Protein AF-A0A3P7MVJ0-F1 (afdb_monomer_lite)

pLDDT: mean 80.59, std 15.9, range [36.78, 98.56]

Structure (mmCIF, N/CA/C/O backbone):
data_AF-A0A3P7MVJ0-F1
#
_entry.id   AF-A0A3P7MVJ0-F1
#
loop_
_atom_site.group_PDB
_atom_site.id
_atom_site.type_symbol
_atom_site.label_atom_id
_atom_site.label_alt_id
_atom_site.label_comp_id
_atom_site.label_asym_id
_atom_site.label_entity_id
_atom_site.label_seq_id
_atom_site.pdbx_PDB_ins_code
_atom_site.Cartn_x
_atom_site.Cartn_y
_atom_site.Cartn_z
_atom_site.occupancy
_atom_site.B_iso_or_equiv
_atom_site.auth_seq_id
_atom_site.auth_comp_id
_atom_site.auth_asym_id
_atom_site.auth_atom_id
_atom_site.pdbx_PDB_model_num
ATOM 1 N N . MET A 1 1 ? 26.864 17.963 -20.755 1.00 36.78 1 MET A N 1
ATOM 2 C CA . MET A 1 1 ? 27.156 16.638 -21.355 1.00 36.78 1 MET A CA 1
ATOM 3 C C . MET A 1 1 ? 27.204 16.818 -22.864 1.00 36.78 1 MET A C 1
ATOM 5 O O . MET A 1 1 ? 26.473 17.663 -23.351 1.00 36.78 1 MET A O 1
ATOM 9 N N . LYS A 1 2 ? 28.065 16.104 -23.603 1.00 40.19 2 LYS A N 1
ATOM 10 C CA . LYS A 1 2 ? 28.021 16.150 -25.076 1.00 40.19 2 LYS A CA 1
ATOM 11 C C . LYS A 1 2 ? 26.729 15.472 -25.537 1.00 40.19 2 LYS A C 1
ATOM 13 O O . LYS A 1 2 ? 26.623 14.256 -25.387 1.00 40.19 2 LYS A O 1
ATOM 18 N N . GLU A 1 3 ? 25.783 16.249 -26.051 1.00 40.78 3 GLU A N 1
ATOM 19 C CA . GLU A 1 3 ? 24.599 15.729 -26.736 1.00 40.78 3 GLU A CA 1
ATOM 20 C C . GLU A 1 3 ? 25.059 14.869 -27.916 1.00 40.78 3 GLU A C 1
ATOM 22 O O . GLU A 1 3 ? 25.897 15.277 -28.722 1.00 40.78 3 GLU A O 1
ATOM 27 N N . ARG A 1 4 ? 24.587 13.624 -27.964 1.00 53.69 4 ARG A N 1
ATOM 28 C CA . ARG A 1 4 ? 24.775 12.740 -29.113 1.00 53.69 4 ARG A CA 1
ATOM 29 C C . ARG A 1 4 ? 23.421 12.595 -29.773 1.00 53.69 4 ARG A C 1
ATOM 31 O O . ARG A 1 4 ? 22.494 12.117 -29.130 1.00 53.69 4 ARG A O 1
ATOM 38 N N . HIS A 1 5 ? 23.326 13.002 -31.031 1.00 50.31 5 HIS A N 1
ATOM 39 C CA . HIS A 1 5 ? 22.110 12.823 -31.809 1.00 50.31 5 HIS A CA 1
ATOM 40 C C . HIS A 1 5 ? 21.837 11.330 -32.039 1.00 50.31 5 HIS A C 1
ATOM 42 O O . HIS A 1 5 ? 22.768 10.530 -32.202 1.00 50.31 5 HIS A O 1
ATOM 48 N N . LEU A 1 6 ? 20.555 10.959 -32.058 1.00 49.00 6 LEU A N 1
ATOM 49 C CA . LEU A 1 6 ? 20.127 9.638 -32.507 1.00 49.00 6 LEU A CA 1
ATOM 50 C C . LEU A 1 6 ? 20.712 9.354 -33.903 1.00 49.00 6 LEU A C 1
ATOM 52 O O . LEU A 1 6 ? 20.720 10.223 -34.771 1.00 49.00 6 LEU A O 1
ATOM 56 N N . GLY A 1 7 ? 21.260 8.152 -34.101 1.00 54.22 7 GLY A N 1
ATOM 57 C CA . GLY A 1 7 ? 21.852 7.737 -35.381 1.00 54.22 7 GLY A CA 1
ATOM 58 C C . GLY A 1 7 ? 23.345 8.044 -35.578 1.00 54.22 7 GLY A C 1
ATOM 59 O O . GLY A 1 7 ? 23.898 7.718 -36.628 1.00 54.22 7 GLY A O 1
ATOM 60 N N . CYS A 1 8 ? 24.055 8.619 -34.597 1.00 61.81 8 CYS A N 1
ATOM 61 C CA . CYS A 1 8 ? 25.516 8.749 -34.689 1.00 61.81 8 CYS A CA 1
ATOM 62 C C . CYS A 1 8 ? 26.202 7.369 -34.785 1.00 61.81 8 CYS A C 1
ATOM 64 O O . CYS A 1 8 ? 26.044 6.533 -33.892 1.00 61.81 8 CYS A O 1
ATOM 66 N N . LYS A 1 9 ? 27.031 7.155 -35.821 1.00 57.06 9 LYS A N 1
ATOM 67 C CA . LYS A 1 9 ? 27.842 5.934 -35.972 1.00 57.06 9 LYS A CA 1
ATOM 68 C C . LYS A 1 9 ? 28.710 5.713 -34.732 1.00 57.06 9 LYS A C 1
ATOM 70 O O . LYS A 1 9 ? 29.541 6.547 -34.369 1.00 57.06 9 LYS A O 1
ATOM 75 N N . LEU A 1 10 ? 28.507 4.577 -34.073 1.00 65.88 10 LEU A N 1
ATOM 76 C CA . LEU A 1 10 ? 29.362 4.122 -32.987 1.00 65.88 10 LEU A CA 1
ATOM 77 C C . LEU A 1 10 ? 30.572 3.389 -33.576 1.00 65.88 10 LEU A C 1
ATOM 79 O O . LEU A 1 10 ? 30.436 2.603 -34.507 1.00 65.88 10 LEU A O 1
ATOM 83 N N . GLU A 1 11 ? 31.753 3.636 -33.008 1.00 79.44 11 GLU A N 1
ATOM 84 C CA . GLU A 1 11 ? 32.970 2.884 -33.337 1.00 79.44 11 GLU A CA 1
ATOM 85 C C . GLU A 1 11 ? 32.727 1.369 -33.195 1.00 79.44 11 GLU A C 1
ATOM 87 O O . GLU A 1 11 ? 32.277 0.952 -32.119 1.00 79.44 11 GLU A O 1
ATOM 92 N N . PRO A 1 12 ? 33.064 0.536 -34.200 1.00 75.62 12 PRO A N 1
ATOM 93 C CA . PRO A 1 12 ? 32.810 -0.908 -34.171 1.00 75.62 12 PRO A CA 1
ATOM 94 C C . PRO A 1 12 ? 33.362 -1.598 -32.917 1.00 75.62 12 PRO A C 1
ATOM 96 O O . PRO A 1 12 ? 32.677 -2.395 -32.281 1.00 75.62 12 PRO A O 1
ATOM 99 N N . SER A 1 13 ? 34.563 -1.210 -32.478 1.00 77.19 13 SER A N 1
ATOM 100 C CA . SER A 1 13 ? 35.196 -1.723 -31.254 1.00 77.19 13 SER A CA 1
ATOM 101 C C . SER A 1 13 ? 34.421 -1.368 -29.978 1.00 77.19 13 SER A C 1
ATOM 103 O O . SER A 1 13 ? 34.366 -2.154 -29.030 1.00 77.19 13 SER A O 1
ATOM 105 N N . LYS A 1 14 ? 33.774 -0.195 -29.943 1.00 77.12 14 LYS A N 1
ATOM 106 C CA . LYS A 1 14 ? 32.922 0.220 -28.820 1.00 77.12 14 LYS A CA 1
ATOM 107 C C . LYS A 1 14 ? 31.588 -0.514 -28.825 1.00 77.12 14 LYS A C 1
ATOM 109 O O . LYS A 1 14 ? 31.086 -0.783 -27.735 1.00 77.12 14 LYS A O 1
ATOM 114 N N . ILE A 1 15 ? 31.027 -0.809 -30.001 1.00 76.44 15 ILE A N 1
ATOM 115 C CA . ILE A 1 15 ? 29.815 -1.629 -30.130 1.00 76.44 15 ILE A CA 1
ATOM 116 C C . ILE A 1 15 ? 30.112 -3.021 -29.583 1.00 76.44 15 ILE A C 1
ATOM 118 O O . ILE A 1 15 ? 29.478 -3.419 -28.616 1.00 76.44 15 ILE A O 1
ATOM 122 N N . LEU A 1 16 ? 31.152 -3.687 -30.091 1.00 77.75 16 LEU A N 1
ATOM 123 C CA . LEU A 1 16 ? 31.498 -5.056 -29.702 1.00 77.75 16 LEU A CA 1
ATOM 124 C C . LEU A 1 16 ? 31.699 -5.198 -28.186 1.00 77.75 16 LEU A C 1
ATOM 126 O O . LEU A 1 16 ? 31.132 -6.085 -27.553 1.00 77.75 16 LEU A O 1
ATOM 130 N N . ARG A 1 17 ? 32.428 -4.253 -27.572 1.00 80.31 17 ARG A N 1
ATOM 131 C CA . ARG A 1 17 ? 32.633 -4.230 -26.115 1.00 80.31 17 ARG A CA 1
ATOM 132 C C . ARG A 1 17 ? 31.329 -4.034 -25.337 1.00 80.31 17 ARG A C 1
ATOM 134 O O . ARG A 1 17 ? 31.163 -4.609 -24.265 1.00 80.31 17 ARG A O 1
ATOM 141 N N . LYS A 1 18 ? 30.430 -3.175 -25.827 1.00 77.44 18 LYS A N 1
ATOM 142 C CA . LYS A 1 18 ? 29.126 -2.943 -25.189 1.00 77.44 18 LYS A CA 1
ATOM 143 C C . LYS A 1 18 ? 28.222 -4.165 -25.327 1.00 77.44 18 LYS A C 1
ATOM 145 O O . LYS A 1 18 ? 27.640 -4.561 -24.327 1.00 77.44 18 LYS A O 1
ATOM 150 N N . THR A 1 19 ? 28.170 -4.774 -26.509 1.00 76.62 19 THR A N 1
ATOM 151 C CA . THR A 1 19 ? 27.408 -5.997 -26.778 1.00 76.62 19 THR A CA 1
ATOM 152 C C . THR A 1 19 ? 27.873 -7.139 -25.883 1.00 76.62 19 THR A C 1
ATOM 154 O O . THR A 1 19 ? 27.053 -7.719 -25.183 1.00 76.62 19 THR A O 1
ATOM 157 N N . HIS A 1 20 ? 29.187 -7.379 -25.792 1.00 80.00 20 HIS A N 1
ATOM 158 C CA . HIS A 1 20 ? 29.745 -8.407 -24.909 1.00 80.00 20 HIS A CA 1
ATOM 159 C C . HIS A 1 20 ? 29.358 -8.188 -23.442 1.00 80.00 20 HIS A C 1
ATOM 161 O O . HIS A 1 20 ? 28.930 -9.113 -22.759 1.00 80.00 20 HIS A O 1
ATOM 167 N N . LYS A 1 21 ? 29.448 -6.942 -22.959 1.00 78.75 21 LYS A N 1
ATOM 168 C CA . LYS A 1 21 ? 29.047 -6.605 -21.588 1.00 78.75 21 LYS A CA 1
ATOM 169 C C . LYS A 1 21 ? 27.553 -6.853 -21.354 1.00 78.75 21 LYS A C 1
ATOM 171 O O . LYS A 1 21 ? 27.190 -7.371 -20.302 1.00 78.75 21 LYS A O 1
ATOM 176 N N . SER A 1 22 ? 26.700 -6.486 -22.310 1.00 74.62 22 SER A N 1
ATOM 177 C CA . SER A 1 22 ? 25.262 -6.760 -22.228 1.00 74.62 22 SER A CA 1
ATOM 178 C C . SER A 1 22 ? 24.974 -8.266 -22.247 1.00 74.62 22 SER A C 1
ATOM 180 O O . SER A 1 22 ? 24.129 -8.717 -21.483 1.00 74.62 22 SER A O 1
ATOM 182 N N . TRP A 1 23 ? 25.706 -9.057 -23.038 1.00 77.38 23 TRP A N 1
ATOM 183 C CA . TRP A 1 23 ? 25.573 -10.519 -23.081 1.00 77.38 23 TRP A CA 1
ATOM 184 C C . TRP A 1 23 ? 25.979 -11.202 -21.776 1.00 77.38 23 TRP A C 1
ATOM 186 O O . TRP A 1 23 ? 25.243 -12.050 -21.277 1.00 77.38 23 TRP A O 1
ATOM 196 N N . GLU A 1 24 ? 27.118 -10.830 -21.187 1.00 75.62 24 GLU A N 1
ATOM 197 C CA . GLU A 1 24 ? 27.534 -11.369 -19.884 1.00 75.62 24 GLU A CA 1
ATOM 198 C C . GLU A 1 24 ? 26.529 -11.025 -18.783 1.00 75.62 24 GLU A C 1
ATOM 200 O O . GLU A 1 24 ? 26.251 -11.840 -17.903 1.00 75.62 24 GLU A O 1
ATOM 205 N N . GLN A 1 25 ? 25.964 -9.817 -18.834 1.00 71.12 25 GLN A N 1
ATOM 206 C CA . GLN A 1 25 ? 24.916 -9.407 -17.905 1.00 71.12 25 GLN A CA 1
ATOM 207 C C . GLN A 1 25 ? 23.640 -10.224 -18.097 1.00 71.12 25 GLN A C 1
ATOM 209 O O . GLN A 1 25 ? 23.084 -10.678 -17.099 1.00 71.12 25 GLN A O 1
ATOM 214 N N . LEU A 1 26 ? 23.224 -10.444 -19.346 1.00 71.44 26 LEU A N 1
ATOM 215 C CA . LEU A 1 26 ? 22.055 -11.246 -19.689 1.00 71.44 26 LEU A CA 1
ATOM 216 C C . LEU A 1 26 ? 22.200 -12.682 -19.164 1.00 71.44 26 LEU A C 1
ATOM 218 O O . LEU A 1 26 ? 21.387 -13.118 -18.357 1.00 71.44 26 LEU A O 1
ATOM 222 N N . ARG A 1 27 ? 23.309 -13.363 -19.481 1.00 71.81 27 ARG A N 1
ATOM 223 C CA . ARG A 1 27 ? 23.584 -14.735 -19.006 1.00 71.81 27 ARG A CA 1
ATOM 224 C C . ARG A 1 27 ? 23.601 -14.867 -17.483 1.00 71.81 27 ARG A C 1
ATOM 226 O O . ARG A 1 27 ? 23.232 -15.907 -16.949 1.00 71.81 27 ARG A O 1
ATOM 233 N N . ARG A 1 28 ? 24.070 -13.838 -16.772 1.00 67.25 28 ARG A N 1
ATOM 234 C CA . ARG A 1 28 ? 24.168 -13.866 -15.307 1.00 67.25 28 ARG A CA 1
ATOM 235 C C . ARG A 1 28 ? 22.824 -13.649 -14.616 1.00 67.25 28 ARG A C 1
ATOM 237 O O . ARG A 1 28 ? 22.636 -14.148 -13.508 1.00 67.25 28 ARG A O 1
ATOM 244 N N . HIS A 1 29 ? 21.956 -12.826 -15.195 1.00 61.91 29 HIS A N 1
ATOM 245 C CA . HIS A 1 29 ? 20.766 -12.319 -14.510 1.00 61.91 29 HIS A CA 1
ATOM 246 C C . HIS A 1 29 ? 19.458 -12.915 -15.024 1.00 61.91 29 HIS A C 1
ATOM 248 O O . HIS A 1 29 ? 18.536 -13.081 -14.226 1.00 61.91 29 HIS A O 1
ATOM 254 N N . ASP A 1 30 ? 19.409 -13.303 -16.293 1.00 66.44 30 ASP A N 1
ATOM 255 C CA . ASP A 1 30 ? 18.244 -13.904 -16.930 1.00 66.44 30 ASP A CA 1
ATOM 256 C C . ASP A 1 30 ? 18.716 -15.135 -17.730 1.00 66.44 30 ASP A C 1
ATOM 258 O O . ASP A 1 30 ? 18.753 -15.107 -18.960 1.00 66.44 30 ASP A O 1
ATOM 262 N N . PRO A 1 31 ? 19.137 -16.214 -17.033 1.00 66.06 31 PRO A N 1
ATOM 263 C CA . PRO A 1 31 ? 19.722 -17.403 -17.663 1.00 66.06 31 PRO A CA 1
ATOM 264 C C . PRO A 1 31 ? 18.743 -18.143 -18.583 1.00 66.06 31 PRO A C 1
ATOM 266 O O . PRO A 1 31 ? 19.179 -18.925 -19.420 1.00 66.06 31 PRO A O 1
ATOM 269 N N . ASP A 1 32 ? 17.444 -17.875 -18.436 1.00 67.56 32 ASP A N 1
ATOM 270 C CA . ASP A 1 32 ? 16.370 -18.452 -19.245 1.00 67.56 32 ASP A CA 1
ATOM 271 C C . ASP A 1 32 ? 16.255 -17.789 -20.635 1.00 67.56 32 ASP A C 1
ATOM 273 O O . ASP A 1 32 ? 15.520 -18.274 -21.491 1.00 67.56 32 ASP A O 1
ATOM 277 N N . VAL A 1 33 ? 16.953 -16.669 -20.876 1.00 71.50 33 VAL A N 1
ATOM 278 C CA . VAL A 1 33 ? 16.942 -15.978 -22.172 1.00 71.50 33 VAL A CA 1
ATOM 279 C C . VAL A 1 33 ? 18.013 -16.569 -23.085 1.00 71.50 33 VAL A C 1
ATOM 281 O O . VAL A 1 33 ? 19.213 -16.345 -22.899 1.00 71.50 33 VAL A O 1
ATOM 284 N N . GLU A 1 34 ? 17.575 -17.278 -24.121 1.00 74.88 34 GLU A N 1
ATOM 285 C CA . GLU A 1 34 ? 18.451 -17.785 -25.175 1.00 74.88 34 GLU A CA 1
ATOM 286 C C . GLU A 1 34 ? 18.771 -16.690 -26.203 1.00 74.88 34 GLU A C 1
ATOM 288 O O . GLU A 1 34 ? 17.894 -15.971 -26.684 1.00 74.88 34 GLU A O 1
ATOM 293 N N . ILE A 1 35 ? 20.055 -16.547 -26.538 1.00 77.31 35 ILE A N 1
ATOM 294 C CA . ILE A 1 35 ? 20.536 -15.573 -27.524 1.00 77.31 35 ILE A CA 1
ATOM 295 C C . ILE A 1 35 ? 20.764 -16.308 -28.843 1.00 77.31 35 ILE A C 1
ATOM 297 O O . ILE A 1 35 ? 21.509 -17.285 -28.877 1.00 77.31 35 ILE A O 1
ATOM 301 N N . SER A 1 36 ? 20.172 -15.801 -29.920 1.00 80.81 36 SER A N 1
ATOM 302 C CA . SER A 1 36 ? 20.390 -16.299 -31.280 1.00 80.81 36 SER A CA 1
ATOM 303 C C . SER A 1 36 ? 21.498 -15.513 -31.987 1.00 80.81 36 SER A C 1
ATOM 305 O O . SER A 1 36 ? 21.574 -14.288 -31.856 1.00 80.81 36 SER A O 1
ATOM 307 N N . GLU A 1 37 ? 22.347 -16.209 -32.748 1.00 80.00 37 GLU A N 1
ATOM 308 C CA . GLU A 1 37 ? 23.282 -15.578 -33.696 1.00 80.00 37 GLU A CA 1
ATOM 309 C C . GLU A 1 37 ? 22.579 -15.168 -35.001 1.00 80.00 37 GLU A C 1
ATOM 311 O O . GLU A 1 37 ? 23.010 -14.226 -35.668 1.00 80.00 37 GLU A O 1
ATOM 316 N N . ASP A 1 38 ? 21.462 -15.826 -35.321 1.00 82.12 38 ASP A N 1
ATOM 317 C CA . ASP A 1 38 ? 20.607 -15.513 -36.460 1.00 82.12 38 ASP A CA 1
ATOM 318 C C . ASP A 1 38 ? 19.516 -14.494 -36.079 1.00 82.12 38 ASP A C 1
ATOM 320 O O . ASP A 1 38 ? 19.042 -14.501 -34.935 1.00 82.12 38 ASP A O 1
ATOM 324 N N . PRO A 1 39 ? 19.072 -13.628 -37.013 1.00 79.94 39 PRO A N 1
ATOM 325 C CA . PRO A 1 39 ? 17.968 -12.704 -36.772 1.00 79.94 39 PRO A CA 1
ATOM 326 C C . PRO A 1 39 ? 16.701 -13.434 -36.315 1.00 79.94 39 PRO A C 1
ATOM 328 O O . PRO A 1 39 ? 16.275 -14.403 -36.939 1.00 79.94 39 PRO A O 1
ATOM 331 N N . THR A 1 40 ? 16.075 -12.930 -35.253 1.00 81.56 40 THR A N 1
ATOM 332 C CA . THR A 1 40 ? 14.798 -13.451 -34.746 1.00 81.56 40 THR A CA 1
ATOM 333 C C . THR A 1 40 ? 13.731 -12.368 -34.773 1.00 81.56 40 THR A C 1
ATOM 335 O O . THR A 1 40 ? 14.047 -11.183 -34.868 1.00 81.56 40 THR A O 1
ATOM 338 N N . GLU A 1 41 ? 12.470 -12.772 -34.644 1.00 76.94 41 GLU A N 1
ATOM 339 C CA . GLU A 1 41 ? 11.344 -11.843 -34.488 1.00 76.94 41 GLU A CA 1
ATOM 340 C C . GLU A 1 41 ? 11.371 -11.096 -33.143 1.00 76.94 41 GLU A C 1
ATOM 342 O O . GLU A 1 41 ? 10.693 -10.085 -32.987 1.00 76.94 41 GLU A O 1
ATOM 347 N N . ASN A 1 42 ? 12.173 -11.571 -32.181 1.00 78.56 42 ASN A N 1
ATOM 348 C CA . ASN A 1 42 ? 12.312 -10.967 -30.865 1.00 78.56 42 ASN A CA 1
ATOM 349 C C . ASN A 1 42 ? 13.588 -10.122 -30.777 1.00 78.56 42 ASN A C 1
ATOM 351 O O . ASN A 1 42 ? 14.676 -10.580 -31.135 1.00 78.56 42 ASN A O 1
ATOM 355 N N . LEU A 1 43 ? 13.489 -8.912 -30.224 1.00 80.75 43 LEU A N 1
ATOM 356 C CA . LEU A 1 43 ? 14.663 -8.084 -29.943 1.00 80.75 43 LEU A CA 1
ATOM 357 C C . LEU A 1 43 ? 14.807 -7.810 -28.453 1.00 80.75 43 LEU A C 1
ATOM 359 O O . LEU A 1 43 ? 13.946 -7.210 -27.820 1.00 80.75 43 LEU A O 1
ATOM 363 N N . PHE A 1 44 ? 15.962 -8.174 -27.911 1.00 78.88 44 PHE A N 1
ATOM 364 C CA . PHE A 1 44 ? 16.363 -7.788 -26.570 1.00 78.88 44 PHE A CA 1
ATOM 365 C C . PHE A 1 44 ? 17.033 -6.409 -26.588 1.00 78.88 44 PHE A C 1
ATOM 367 O O . PHE A 1 44 ? 18.124 -6.244 -27.143 1.00 78.88 44 PHE A O 1
ATOM 374 N N . VAL A 1 45 ? 16.424 -5.416 -25.938 1.00 79.44 45 VAL A N 1
ATOM 375 C CA . VAL A 1 45 ? 16.989 -4.065 -25.845 1.00 79.44 45 VAL A CA 1
ATOM 376 C C . VAL A 1 45 ? 17.552 -3.844 -24.443 1.00 79.44 45 VAL A C 1
ATOM 378 O O . VAL A 1 45 ? 16.813 -3.646 -23.483 1.00 79.44 45 VAL A O 1
ATOM 381 N N . SER A 1 46 ? 18.879 -3.853 -24.303 1.00 74.88 46 SER A N 1
ATOM 382 C CA . SER A 1 46 ? 19.539 -3.603 -23.009 1.00 74.88 46 SER A CA 1
ATOM 383 C C . SER A 1 46 ? 19.499 -2.122 -22.603 1.00 74.88 46 SER A C 1
ATOM 385 O O . SER A 1 46 ? 19.685 -1.261 -23.463 1.00 74.88 46 SER A O 1
ATOM 387 N N . ASN A 1 47 ? 19.411 -1.827 -21.299 1.00 73.81 47 ASN A N 1
ATOM 388 C CA . ASN A 1 47 ? 19.438 -0.463 -20.732 1.00 73.81 47 ASN A CA 1
ATOM 389 C C . ASN A 1 47 ? 18.292 0.444 -21.219 1.00 73.81 47 ASN A C 1
ATOM 391 O O . ASN A 1 47 ? 18.477 1.644 -21.409 1.00 73.81 47 ASN A O 1
ATOM 395 N N . SER A 1 48 ? 17.127 -0.144 -21.457 1.00 74.56 48 SER A N 1
ATOM 396 C CA . SER A 1 48 ? 15.994 0.495 -22.131 1.00 74.56 48 SER A CA 1
ATOM 397 C C . SER A 1 48 ? 14.818 0.781 -21.203 1.00 74.56 48 SER A C 1
ATOM 399 O O . SER A 1 48 ? 13.755 1.161 -21.668 1.00 74.56 48 SER A O 1
ATOM 401 N N . SER A 1 49 ? 14.967 0.601 -19.890 1.00 70.62 49 SER A N 1
ATOM 402 C CA . SER A 1 49 ? 13.856 0.853 -18.972 1.00 70.62 49 SER A CA 1
ATOM 403 C C . SER A 1 49 ? 13.874 2.249 -18.365 1.00 70.62 49 SER A C 1
ATOM 405 O O . SER A 1 49 ? 14.885 2.953 -18.356 1.00 70.62 49 SER A O 1
ATOM 407 N N . VAL A 1 50 ? 12.764 2.586 -17.711 1.00 66.81 50 VAL A N 1
ATOM 408 C CA . VAL A 1 50 ? 12.571 3.839 -16.969 1.00 66.81 50 VAL A CA 1
ATOM 409 C C . VAL A 1 50 ? 13.688 4.091 -15.953 1.00 66.81 50 VAL A C 1
ATOM 411 O O . VAL A 1 50 ? 14.094 5.228 -15.729 1.00 66.81 50 VAL A O 1
ATOM 414 N N . LEU A 1 51 ? 14.235 3.036 -15.346 1.00 63.91 51 LEU A N 1
ATOM 415 C CA . LEU A 1 51 ? 15.332 3.156 -14.382 1.00 63.91 51 LEU A CA 1
ATOM 416 C C . LEU A 1 51 ? 16.663 3.575 -15.044 1.00 63.91 51 LEU A C 1
ATOM 418 O O . LEU A 1 51 ? 17.554 4.058 -14.350 1.00 63.91 51 LEU A O 1
ATOM 422 N N . CYS A 1 52 ? 16.811 3.382 -16.358 1.00 70.38 52 CYS A N 1
ATOM 423 C CA . CYS A 1 52 ? 17.895 3.939 -17.174 1.00 70.38 52 CYS A CA 1
ATOM 424 C C . CYS A 1 52 ? 17.615 5.368 -17.651 1.00 70.38 52 CYS A C 1
ATOM 426 O O . CYS A 1 52 ? 18.465 5.945 -18.326 1.00 70.38 52 CYS A O 1
ATOM 428 N N . GLY A 1 53 ? 16.452 5.931 -17.315 1.00 70.06 53 GLY A N 1
ATOM 429 C CA . GLY A 1 53 ? 15.978 7.189 -17.876 1.00 70.06 53 GLY A CA 1
ATOM 430 C C . GLY A 1 53 ? 15.467 7.050 -19.307 1.00 70.06 53 GLY A C 1
ATOM 431 O O . GLY A 1 53 ? 15.515 8.040 -20.020 1.00 70.06 53 GLY A O 1
ATOM 432 N N . VAL A 1 54 ? 15.040 5.846 -19.714 1.00 75.44 54 VAL A N 1
ATOM 433 C CA . VAL A 1 54 ? 14.408 5.598 -21.016 1.00 75.44 54 VAL A CA 1
ATOM 434 C C . VAL A 1 54 ? 12.939 5.253 -20.790 1.00 75.44 54 VAL A C 1
ATOM 436 O O . VAL A 1 54 ? 12.634 4.263 -20.122 1.00 75.44 54 VAL A O 1
ATOM 439 N N . SER A 1 55 ? 12.022 6.084 -21.269 1.00 77.56 55 SER A N 1
ATOM 440 C CA . SER A 1 55 ? 10.586 5.840 -21.143 1.00 77.56 55 SER A CA 1
ATOM 441 C C . SER A 1 55 ? 10.084 4.866 -22.214 1.00 77.56 55 SER A C 1
ATOM 443 O O . SER A 1 55 ? 10.761 4.605 -23.210 1.00 77.56 55 SER A O 1
ATOM 445 N N . LEU A 1 56 ? 8.890 4.299 -22.008 1.00 79.38 56 LEU A N 1
ATOM 446 C CA . LEU A 1 56 ? 8.279 3.446 -23.029 1.00 79.38 56 LEU A CA 1
ATOM 447 C C . LEU A 1 56 ? 7.971 4.261 -24.292 1.00 79.38 56 LEU A C 1
ATOM 449 O O . LEU A 1 56 ? 8.199 3.774 -25.388 1.00 79.38 56 LEU A O 1
ATOM 453 N N . GLU A 1 57 ? 7.541 5.513 -24.133 1.00 82.38 57 GLU A N 1
ATOM 454 C CA . GLU A 1 57 ? 7.286 6.446 -25.235 1.00 82.38 57 GLU A CA 1
ATOM 455 C C . GLU A 1 57 ? 8.547 6.692 -26.073 1.00 82.38 57 GLU A C 1
ATOM 457 O O . GLU A 1 57 ? 8.489 6.656 -27.297 1.00 82.38 57 GLU A O 1
ATOM 462 N N . GLU A 1 58 ? 9.705 6.871 -25.430 1.00 82.44 58 GLU A N 1
ATOM 463 C CA . GLU A 1 58 ? 10.976 7.032 -26.144 1.00 82.44 58 GLU A CA 1
ATOM 464 C C . GLU A 1 58 ? 11.348 5.768 -26.934 1.00 82.44 58 GLU A C 1
ATOM 466 O O . GLU A 1 58 ? 11.905 5.865 -28.024 1.00 82.44 58 GLU A O 1
ATOM 471 N N . LEU A 1 59 ? 11.033 4.571 -26.426 1.00 82.25 59 LEU A N 1
ATOM 472 C CA . LEU A 1 59 ? 11.231 3.332 -27.187 1.00 82.25 59 LEU A CA 1
ATOM 473 C C . LEU A 1 59 ? 10.249 3.209 -28.351 1.00 82.25 59 LEU A C 1
ATOM 475 O O . LEU A 1 59 ? 10.662 2.845 -29.449 1.00 82.25 59 LEU A O 1
ATOM 479 N N . GLU A 1 60 ? 8.976 3.521 -28.122 1.00 84.12 60 GLU A N 1
ATOM 480 C CA . GLU A 1 60 ? 7.936 3.561 -29.151 1.00 84.12 60 GLU A CA 1
ATOM 481 C C . GLU A 1 60 ? 8.363 4.483 -30.308 1.00 84.12 60 GLU A C 1
ATOM 483 O O . GLU A 1 60 ? 8.369 4.060 -31.463 1.00 84.12 60 GLU A O 1
ATOM 488 N N . GLU A 1 61 ? 8.843 5.695 -30.010 1.00 85.38 61 GLU A N 1
ATOM 489 C CA . GLU A 1 61 ? 9.368 6.642 -31.006 1.00 85.38 61 GLU A CA 1
ATOM 490 C C . GLU A 1 61 ? 10.582 6.105 -31.783 1.00 85.38 61 GLU A C 1
ATOM 492 O O . GLU A 1 61 ? 10.744 6.404 -32.968 1.00 85.38 61 GLU A O 1
ATOM 497 N N . ILE A 1 62 ? 11.440 5.309 -31.136 1.00 83.88 62 ILE A N 1
ATOM 498 C CA . ILE A 1 62 ? 12.628 4.718 -31.767 1.00 83.88 62 ILE A CA 1
ATOM 499 C C . ILE A 1 62 ? 12.259 3.555 -32.688 1.00 83.88 62 ILE A C 1
ATOM 501 O O . ILE A 1 62 ? 12.854 3.429 -33.758 1.00 83.88 62 ILE A O 1
ATOM 505 N N . PHE A 1 63 ? 11.333 2.686 -32.274 1.00 84.88 63 PHE A N 1
ATOM 506 C CA . PHE A 1 63 ? 11.095 1.396 -32.928 1.00 84.88 63 PHE A CA 1
ATOM 507 C C . PHE A 1 63 ? 9.877 1.371 -33.857 1.00 84.88 63 PHE A C 1
ATOM 509 O O . PHE A 1 63 ? 9.936 0.671 -34.867 1.00 84.88 63 PHE A O 1
ATOM 516 N N . TYR A 1 64 ? 8.826 2.162 -33.614 1.00 83.75 64 TYR A N 1
ATOM 517 C CA . TYR A 1 64 ? 7.671 2.222 -34.523 1.00 83.75 64 TYR A CA 1
ATOM 518 C C . TYR A 1 64 ? 7.998 2.648 -35.963 1.00 83.75 64 TYR A C 1
ATOM 520 O O . TYR A 1 64 ? 7.358 2.124 -36.873 1.00 83.75 64 TYR A O 1
ATOM 528 N N . PRO A 1 65 ? 9.015 3.493 -36.242 1.00 87.38 65 PRO A N 1
ATOM 529 C CA . PRO A 1 65 ? 9.445 3.741 -37.620 1.00 87.38 65 PRO A CA 1
ATOM 530 C C . PRO A 1 65 ? 9.981 2.500 -38.355 1.00 87.38 65 PRO A C 1
ATOM 532 O O . PRO A 1 65 ? 10.061 2.514 -39.583 1.00 87.38 65 PRO A O 1
ATOM 535 N N . PHE A 1 66 ? 10.389 1.455 -37.626 1.00 82.62 66 PHE A N 1
ATOM 536 C CA . PHE A 1 66 ? 10.889 0.195 -38.185 1.00 82.62 66 PHE A CA 1
ATOM 537 C C . PHE A 1 66 ? 9.814 -0.898 -38.215 1.00 82.62 66 PHE A C 1
ATOM 539 O O . PHE A 1 66 ? 9.796 -1.689 -39.155 1.00 82.62 66 PHE A O 1
ATOM 546 N N . ASP A 1 67 ? 8.932 -0.933 -37.213 1.00 81.25 67 ASP A N 1
ATOM 547 C CA . ASP A 1 67 ? 7.778 -1.832 -37.152 1.00 81.25 67 ASP A CA 1
ATOM 548 C C . ASP A 1 67 ? 6.645 -1.211 -36.316 1.00 81.25 67 ASP A C 1
ATOM 550 O O . ASP A 1 67 ? 6.703 -1.175 -35.087 1.00 81.25 67 ASP A O 1
ATOM 554 N N . GLU A 1 68 ? 5.581 -0.751 -36.979 1.00 79.12 68 GLU A N 1
ATOM 555 C CA . GLU A 1 68 ? 4.392 -0.171 -36.332 1.00 79.12 68 GLU A CA 1
ATOM 556 C C . GLU A 1 68 ? 3.626 -1.175 -35.450 1.00 79.12 68 GLU A C 1
ATOM 558 O O . GLU A 1 68 ? 2.785 -0.775 -34.646 1.00 79.12 68 GLU A O 1
ATOM 563 N N . LYS A 1 69 ? 3.881 -2.481 -35.604 1.00 76.31 69 LYS A N 1
ATOM 564 C CA . LYS A 1 69 ? 3.233 -3.554 -34.836 1.00 76.31 69 LYS A CA 1
ATOM 565 C C . LYS A 1 69 ? 4.112 -4.099 -33.712 1.00 76.31 69 LYS A C 1
ATOM 567 O O . LYS A 1 69 ? 3.719 -5.081 -33.077 1.00 76.31 69 LYS A O 1
ATOM 572 N N . ALA A 1 70 ? 5.273 -3.491 -33.471 1.00 76.88 70 ALA A N 1
ATOM 573 C CA . ALA A 1 70 ? 6.168 -3.875 -32.391 1.00 76.88 70 ALA A CA 1
ATOM 574 C C . ALA A 1 70 ? 5.433 -3.849 -31.042 1.00 76.88 70 ALA A C 1
ATOM 576 O O . ALA A 1 70 ? 4.800 -2.858 -30.681 1.00 76.88 70 ALA A O 1
ATOM 577 N N . THR A 1 71 ? 5.529 -4.938 -30.277 1.00 74.56 71 THR A N 1
ATOM 578 C CA . THR A 1 71 ? 5.007 -4.994 -28.905 1.00 74.56 71 THR A CA 1
ATOM 579 C C . THR A 1 71 ? 6.159 -4.991 -27.912 1.00 74.56 71 THR A C 1
ATOM 581 O O . THR A 1 71 ? 7.166 -5.654 -28.137 1.00 74.56 71 THR A O 1
ATOM 584 N N . PHE A 1 72 ? 6.029 -4.248 -26.813 1.00 76.88 72 PHE A N 1
ATOM 585 C CA . PHE A 1 72 ? 7.096 -4.077 -25.827 1.00 76.88 72 PHE A CA 1
ATOM 586 C C . PHE A 1 72 ? 6.728 -4.775 -24.521 1.00 76.88 72 PHE A C 1
ATOM 588 O O . PHE A 1 72 ? 5.749 -4.414 -23.871 1.00 76.88 72 PHE A O 1
ATOM 595 N N . THR A 1 73 ? 7.546 -5.736 -24.103 1.00 71.56 73 THR A N 1
ATOM 596 C CA . THR A 1 73 ? 7.436 -6.365 -22.783 1.00 71.56 73 THR A CA 1
ATOM 597 C C . THR A 1 73 ? 8.511 -5.798 -21.872 1.00 71.56 73 THR A C 1
ATOM 599 O O . THR A 1 73 ? 9.705 -5.967 -22.134 1.00 71.56 73 THR A O 1
ATOM 602 N N . VAL A 1 74 ? 8.097 -5.119 -20.801 1.00 68.00 74 VAL A N 1
ATOM 603 C CA . VAL A 1 74 ? 9.010 -4.543 -19.808 1.00 68.00 74 VAL A CA 1
ATOM 604 C C . VAL A 1 74 ? 9.049 -5.459 -18.599 1.00 68.00 74 VAL A C 1
ATOM 606 O O . VAL A 1 74 ? 8.017 -5.732 -17.996 1.00 68.00 74 VAL A O 1
ATOM 609 N N . PHE A 1 75 ? 10.241 -5.888 -18.192 1.00 64.56 75 PHE A N 1
ATOM 610 C CA . PHE A 1 75 ? 10.404 -6.693 -16.983 1.00 64.56 75 PHE A CA 1
ATOM 611 C C . PHE A 1 75 ? 10.665 -5.764 -15.786 1.00 64.56 75 PHE A C 1
ATOM 613 O O . PHE A 1 75 ? 11.746 -5.180 -15.684 1.00 64.56 75 PHE A O 1
ATOM 620 N N . PRO A 1 76 ? 9.696 -5.574 -14.864 1.00 52.53 76 PRO A N 1
ATOM 621 C CA . PRO A 1 76 ? 9.848 -4.624 -13.760 1.00 52.53 76 PRO A CA 1
ATOM 622 C C . PRO A 1 76 ? 10.742 -5.159 -12.631 1.00 52.53 76 PRO A C 1
ATOM 624 O O . PRO A 1 76 ? 11.353 -4.374 -11.908 1.00 52.53 76 PRO A O 1
ATOM 627 N N . ASN A 1 77 ? 10.832 -6.487 -12.480 1.00 52.12 77 ASN A N 1
ATOM 628 C CA . ASN A 1 77 ? 11.460 -7.138 -11.321 1.00 52.12 77 ASN A CA 1
ATOM 629 C C . ASN A 1 77 ? 12.857 -7.710 -11.588 1.00 52.12 77 ASN A C 1
ATOM 631 O O . ASN A 1 77 ? 13.613 -7.955 -10.647 1.00 52.12 77 ASN A O 1
ATOM 635 N N . LYS A 1 78 ? 13.211 -7.904 -12.859 1.00 51.22 78 LYS A N 1
ATOM 636 C CA . LYS A 1 78 ? 14.546 -8.295 -13.311 1.00 51.22 78 LYS A CA 1
ATOM 637 C C . LYS A 1 78 ? 15.054 -7.157 -14.192 1.00 51.22 78 LYS A C 1
ATOM 639 O O . LYS A 1 78 ? 14.296 -6.564 -14.945 1.00 51.22 78 LYS A O 1
ATOM 644 N N . ARG A 1 79 ? 16.285 -6.719 -13.959 1.00 50.94 79 ARG A N 1
ATOM 645 C CA . ARG A 1 79 ? 16.825 -5.418 -14.391 1.00 50.94 79 ARG A CA 1
ATOM 646 C C . ARG A 1 79 ? 16.479 -5.036 -15.843 1.00 50.94 79 ARG A C 1
ATOM 648 O O . ARG A 1 79 ? 16.863 -5.728 -16.758 1.00 50.94 79 ARG A O 1
ATOM 655 N N . GLN A 1 80 ? 15.903 -3.846 -16.016 1.00 52.62 80 GLN A N 1
ATOM 656 C CA . GLN A 1 80 ? 16.051 -2.894 -17.136 1.00 52.62 80 GLN A CA 1
ATOM 657 C C . GLN A 1 80 ? 16.137 -3.422 -18.579 1.00 52.62 80 GLN A C 1
ATOM 659 O O . GLN A 1 80 ? 17.028 -3.022 -19.340 1.00 52.62 80 GLN A O 1
ATOM 664 N N . ILE A 1 81 ? 15.206 -4.284 -18.966 1.00 57.72 81 ILE A N 1
ATOM 665 C CA . ILE A 1 81 ? 15.164 -4.835 -20.316 1.00 57.72 81 ILE A CA 1
ATOM 666 C C . ILE A 1 81 ? 13.758 -4.678 -20.874 1.00 57.72 81 ILE A C 1
ATOM 668 O O . ILE A 1 81 ? 12.769 -4.938 -20.182 1.00 57.72 81 ILE A O 1
ATOM 672 N N . VAL A 1 82 ? 13.709 -4.277 -22.140 1.00 61.00 82 VAL A N 1
ATOM 673 C CA . VAL A 1 82 ? 12.514 -4.346 -22.966 1.00 61.00 82 VAL A CA 1
ATOM 674 C C . VAL A 1 82 ? 12.755 -5.378 -24.058 1.00 61.00 82 VAL A C 1
ATOM 676 O O . VAL A 1 82 ? 13.736 -5.286 -24.800 1.00 61.00 82 VAL A O 1
ATOM 679 N N . LEU A 1 83 ? 11.890 -6.387 -24.099 1.00 63.31 83 LEU A N 1
ATOM 680 C CA . LEU A 1 83 ? 11.815 -7.352 -25.189 1.00 63.31 83 LEU A CA 1
ATOM 681 C C . LEU A 1 83 ? 10.781 -6.847 -26.192 1.00 63.31 83 LEU A C 1
ATOM 683 O O . LEU A 1 83 ? 9.637 -6.589 -25.819 1.00 63.31 83 LEU A O 1
ATOM 687 N N . ILE A 1 84 ? 11.193 -6.691 -27.446 1.00 64.62 84 ILE A N 1
ATOM 688 C CA . ILE A 1 84 ? 10.282 -6.447 -28.561 1.00 64.62 84 ILE A CA 1
ATOM 689 C C . ILE A 1 84 ? 9.828 -7.811 -29.057 1.00 64.62 84 ILE A C 1
ATOM 691 O O . ILE A 1 84 ? 10.687 -8.616 -29.408 1.00 64.62 84 ILE A O 1
ATOM 695 N N . LEU A 1 85 ? 8.525 -8.076 -29.037 1.00 60.16 85 LEU A N 1
ATOM 696 C CA . LEU A 1 85 ? 7.945 -9.348 -29.464 1.00 60.16 85 LEU A CA 1
ATOM 697 C C . LEU A 1 85 ? 7.107 -9.156 -30.743 1.00 60.16 85 LEU A C 1
ATOM 699 O O . LEU A 1 85 ? 6.496 -8.087 -30.911 1.00 60.16 85 LEU A O 1
ATOM 703 N N . PRO A 1 86 ? 7.019 -10.177 -31.618 1.00 55.94 86 PRO A N 1
ATOM 704 C CA . PRO A 1 86 ? 6.085 -10.188 -32.730 1.00 55.94 86 PRO A CA 1
ATOM 705 C C . PRO A 1 86 ? 4.642 -10.191 -32.224 1.00 55.94 86 PRO A C 1
ATOM 707 O O . PRO A 1 86 ? 4.330 -10.525 -31.076 1.00 55.94 86 PRO A O 1
ATOM 710 N N . THR A 1 87 ? 3.733 -9.817 -33.118 1.00 45.25 87 THR A N 1
ATOM 711 C CA . THR A 1 87 ? 2.306 -9.695 -32.824 1.00 45.25 87 THR A CA 1
ATOM 712 C C . THR A 1 87 ? 1.740 -11.029 -32.320 1.00 45.25 87 THR A C 1
ATOM 714 O O . THR A 1 87 ? 1.749 -12.022 -33.041 1.00 45.25 87 THR A O 1
ATOM 717 N N . GLY A 1 88 ? 1.208 -11.047 -31.091 1.00 44.66 88 GLY A N 1
ATOM 718 C CA . GLY A 1 88 ? 0.538 -12.219 -30.507 1.00 44.66 88 GLY A CA 1
ATOM 719 C C . GLY A 1 88 ? 1.357 -13.031 -29.499 1.00 44.66 88 GLY A C 1
ATOM 720 O O . GLY A 1 88 ? 0.874 -14.066 -29.042 1.00 44.66 88 GLY A O 1
ATOM 721 N N . ALA A 1 89 ? 2.557 -12.581 -29.120 1.00 45.16 89 ALA A N 1
ATOM 722 C CA . ALA A 1 89 ? 3.292 -13.203 -28.025 1.00 45.16 89 ALA A CA 1
ATOM 723 C C . ALA A 1 89 ? 2.543 -13.045 -26.687 1.00 45.16 89 ALA A C 1
ATOM 725 O O . ALA A 1 89 ? 2.075 -11.962 -26.329 1.00 45.16 89 ALA A O 1
ATOM 726 N N . VAL A 1 90 ? 2.406 -14.156 -25.964 1.00 43.12 90 VAL A N 1
ATOM 727 C CA . VAL A 1 90 ? 1.689 -14.229 -24.688 1.00 43.12 90 VAL A CA 1
ATOM 728 C C . VAL A 1 90 ? 2.559 -13.593 -23.605 1.00 43.12 90 VAL A C 1
ATOM 730 O O . VAL A 1 90 ? 3.603 -14.132 -23.247 1.00 43.12 90 VAL A O 1
ATOM 733 N N . VAL A 1 91 ? 2.137 -12.435 -23.098 1.00 52.22 91 VAL A N 1
ATOM 734 C CA . VAL A 1 91 ? 2.720 -11.824 -21.897 1.00 52.22 91 VAL A CA 1
ATOM 735 C C . VAL A 1 91 ? 2.357 -12.723 -20.716 1.00 52.22 91 VAL A C 1
ATOM 737 O O . VAL A 1 91 ? 1.185 -13.061 -20.556 1.00 52.22 91 VAL A O 1
ATOM 740 N N . GLU A 1 92 ? 3.349 -13.150 -19.926 1.00 51.69 92 GLU A N 1
ATOM 741 C CA . GLU A 1 92 ? 3.099 -13.913 -18.697 1.00 51.69 92 GLU A CA 1
ATOM 742 C C . GLU A 1 92 ? 2.040 -13.208 -17.841 1.00 51.69 92 GLU A C 1
ATOM 744 O O . GLU A 1 92 ? 2.086 -11.985 -17.668 1.00 51.69 92 GLU A O 1
ATOM 749 N N . ASP A 1 93 ? 1.101 -13.987 -17.294 1.00 57.00 93 ASP A N 1
ATOM 750 C CA . ASP A 1 93 ? 0.094 -13.477 -16.370 1.00 57.00 93 ASP A CA 1
ATOM 751 C C . ASP A 1 93 ? 0.769 -12.656 -15.269 1.00 57.00 93 ASP A C 1
ATOM 753 O O . ASP A 1 93 ? 1.740 -13.087 -14.634 1.00 57.00 93 ASP A O 1
ATOM 757 N N . GLN A 1 94 ? 0.245 -11.450 -15.039 1.00 70.44 94 GLN A N 1
ATOM 758 C CA . GLN A 1 94 ? 0.736 -10.572 -13.988 1.00 70.44 94 GLN A CA 1
ATOM 759 C C . GLN A 1 94 ? 0.740 -11.347 -12.667 1.00 70.44 94 GLN A C 1
ATOM 761 O O . GLN A 1 94 ? -0.295 -11.830 -12.210 1.00 70.44 94 GLN A O 1
ATOM 766 N N . LEU A 1 95 ? 1.914 -11.467 -12.041 1.00 83.62 95 LEU A N 1
ATOM 767 C CA . LEU A 1 95 ? 2.030 -12.124 -10.747 1.00 83.62 95 LEU A CA 1
ATOM 768 C C . LEU A 1 95 ? 1.169 -11.363 -9.734 1.00 83.62 95 LEU A C 1
ATOM 770 O O . LEU A 1 95 ? 1.469 -10.217 -9.397 1.00 83.62 95 LEU A O 1
ATOM 774 N N . VAL A 1 96 ? 0.126 -12.017 -9.235 1.00 88.56 96 VAL A N 1
ATOM 775 C CA . VAL A 1 96 ? -0.753 -11.508 -8.182 1.00 88.56 96 VAL A CA 1
ATOM 776 C C . VAL A 1 96 ? -0.760 -12.528 -7.041 1.00 88.56 96 VAL A C 1
ATOM 778 O O . VAL A 1 96 ? -0.843 -13.731 -7.306 1.00 88.56 96 VAL A O 1
ATOM 781 N N . PRO A 1 97 ? -0.635 -12.095 -5.772 1.00 93.38 97 PRO A N 1
ATOM 782 C CA . PRO A 1 97 ? -0.776 -12.992 -4.635 1.00 93.38 97 PRO A CA 1
ATOM 783 C C . PRO A 1 97 ? -2.122 -13.710 -4.675 1.00 93.38 97 PRO A C 1
ATOM 785 O O . PRO A 1 97 ? -3.157 -13.094 -4.934 1.00 93.38 97 PRO A O 1
ATOM 788 N N . LYS A 1 98 ? -2.117 -15.008 -4.379 1.00 93.69 98 LYS A N 1
ATOM 789 C CA . LYS A 1 98 ? -3.360 -15.767 -4.266 1.00 93.69 98 LYS A CA 1
ATOM 790 C C . LYS A 1 98 ? -4.234 -15.175 -3.153 1.00 93.69 98 LYS A C 1
ATOM 792 O O . LYS A 1 98 ? -3.712 -14.741 -2.131 1.00 93.69 98 LYS A O 1
ATOM 797 N N . ASP A 1 99 ? -5.549 -15.178 -3.359 1.00 95.62 99 ASP A N 1
ATOM 798 C CA . ASP A 1 99 ? -6.554 -14.643 -2.428 1.00 95.62 99 ASP A CA 1
ATOM 799 C C . ASP A 1 99 ? -6.489 -13.110 -2.233 1.00 95.62 99 ASP A C 1
ATOM 801 O O . ASP A 1 99 ? -7.125 -12.567 -1.334 1.00 95.62 99 ASP A O 1
ATOM 805 N N . LEU A 1 100 ? -5.752 -12.377 -3.078 1.00 96.88 100 LEU A N 1
ATOM 806 C CA . LEU A 1 100 ? -5.869 -10.920 -3.146 1.00 96.88 100 LEU A CA 1
ATOM 807 C C . LEU A 1 100 ? -7.073 -10.548 -4.020 1.00 96.88 100 LEU A C 1
ATOM 809 O O . LEU A 1 100 ? -7.125 -10.932 -5.188 1.00 96.88 100 LEU A O 1
ATOM 813 N N . VAL A 1 101 ? -8.011 -9.765 -3.485 1.00 97.19 101 VAL A N 1
ATOM 814 C CA . VAL A 1 101 ? -9.175 -9.283 -4.247 1.00 97.19 101 VAL A CA 1
ATOM 815 C C . VAL A 1 101 ? -9.113 -7.768 -4.393 1.00 97.19 101 VAL A C 1
ATOM 817 O O . VAL A 1 101 ? -8.886 -7.044 -3.424 1.00 97.19 101 VAL A O 1
ATOM 820 N N . LEU A 1 102 ? -9.329 -7.287 -5.617 1.00 97.19 102 LEU A N 1
ATOM 821 C CA . LEU A 1 102 ? -9.411 -5.867 -5.945 1.00 97.19 102 LEU A CA 1
ATOM 822 C C . LEU A 1 102 ? -10.801 -5.563 -6.496 1.00 97.19 102 LEU A C 1
ATOM 824 O O . LEU A 1 102 ? -11.247 -6.210 -7.442 1.00 97.19 102 LEU A O 1
ATOM 828 N N . VAL A 1 103 ? -11.463 -4.561 -5.927 1.00 97.88 103 VAL A N 1
ATOM 829 C CA . VAL A 1 103 ? -12.752 -4.058 -6.409 1.00 97.88 103 VAL A CA 1
ATOM 830 C C . VAL A 1 103 ? -12.576 -2.592 -6.776 1.00 97.88 103 VAL A C 1
ATOM 832 O O . VAL A 1 103 ? -12.359 -1.738 -5.915 1.00 97.88 103 VAL A O 1
ATOM 835 N N . GLU A 1 104 ? -12.612 -2.293 -8.071 1.00 97.25 104 GLU A N 1
ATOM 836 C CA . GLU A 1 104 ? -12.519 -0.920 -8.568 1.00 97.25 104 GLU A CA 1
ATOM 837 C C . GLU A 1 104 ? -13.823 -0.153 -8.326 1.00 97.25 104 GLU A C 1
ATOM 839 O O . GLU A 1 104 ? -14.900 -0.739 -8.373 1.00 97.25 104 GLU A O 1
ATOM 844 N N . ASN A 1 105 ? -13.726 1.165 -8.106 1.00 97.12 105 ASN A N 1
ATOM 845 C CA . ASN A 1 105 ? -14.881 2.046 -7.869 1.00 97.12 105 ASN A CA 1
ATOM 846 C C . ASN A 1 105 ? -15.849 1.516 -6.789 1.00 97.12 105 ASN A C 1
ATOM 848 O O . ASN A 1 105 ? -17.063 1.650 -6.914 1.00 97.12 105 ASN A O 1
ATOM 852 N N . TYR A 1 106 ? -15.303 0.901 -5.73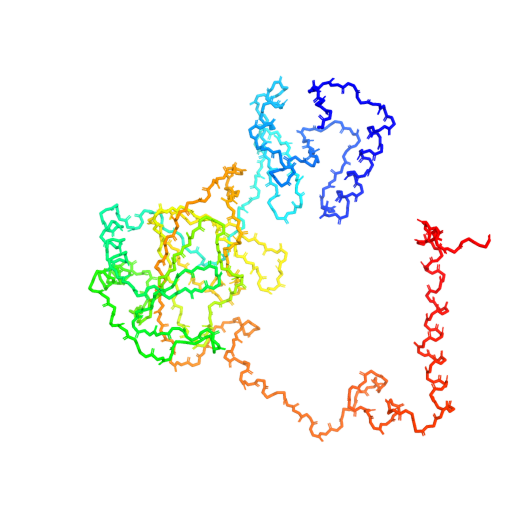6 1.00 98.25 106 TYR A N 1
ATOM 853 C CA . TYR A 1 106 ? -16.079 0.343 -4.628 1.00 98.25 106 TYR A CA 1
ATOM 854 C C . TYR A 1 106 ? -16.829 1.428 -3.843 1.00 98.25 106 TYR A C 1
ATOM 856 O O . TYR A 1 106 ? -17.949 1.220 -3.369 1.00 98.25 106 TYR A O 1
ATOM 864 N N . ILE A 1 107 ? -16.213 2.603 -3.718 1.00 98.25 107 ILE A N 1
ATOM 865 C CA . ILE A 1 107 ? -16.889 3.804 -3.232 1.00 98.25 107 ILE A CA 1
ATOM 866 C C . ILE A 1 107 ? -17.138 4.780 -4.383 1.00 98.25 107 ILE A C 1
ATOM 868 O O . ILE A 1 107 ? -16.390 4.844 -5.361 1.00 98.25 107 ILE A O 1
ATOM 872 N N . THR A 1 108 ? -18.199 5.556 -4.251 1.00 98.25 108 THR A N 1
ATOM 873 C CA . THR A 1 108 ? -18.566 6.648 -5.146 1.00 98.25 108 THR A CA 1
ATOM 874 C C . THR A 1 108 ? -17.688 7.877 -4.904 1.00 98.25 108 THR A C 1
ATOM 876 O O . THR A 1 108 ? -16.938 7.961 -3.930 1.00 98.25 108 THR A O 1
ATOM 879 N N . GLU A 1 109 ? -17.761 8.855 -5.807 1.00 97.88 109 GLU A N 1
ATOM 880 C CA . GLU A 1 109 ? -17.031 10.119 -5.643 1.00 97.88 109 GLU A CA 1
ATOM 881 C C . GLU A 1 109 ? -17.559 10.954 -4.469 1.00 97.88 109 GLU A C 1
ATOM 883 O O . GLU A 1 109 ? -16.787 11.667 -3.833 1.00 97.88 109 GLU A O 1
ATOM 888 N N . GLU A 1 110 ? -18.856 10.842 -4.170 1.00 97.81 110 GLU A N 1
ATOM 889 C CA . GLU A 1 110 ? -19.497 11.508 -3.032 1.00 97.81 110 GLU A CA 1
ATOM 890 C C . GLU A 1 110 ? -19.051 10.879 -1.707 1.00 97.81 110 GLU A C 1
ATOM 892 O O . GLU A 1 110 ? -18.527 11.589 -0.853 1.00 97.81 110 GLU A O 1
ATOM 897 N N . GLU A 1 111 ? -19.112 9.545 -1.584 1.00 97.69 111 GLU A N 1
ATOM 898 C CA . GLU A 1 111 ? -18.593 8.823 -0.409 1.00 97.69 111 GLU A CA 1
ATOM 899 C C . GLU A 1 111 ? -17.104 9.133 -0.168 1.00 97.69 111 GLU A C 1
ATOM 901 O O . GLU A 1 111 ? -16.677 9.330 0.969 1.00 97.69 111 GLU A O 1
ATOM 906 N N . GLU A 1 112 ? -16.294 9.194 -1.231 1.00 98.25 112 GLU A N 1
ATOM 907 C CA . GLU A 1 112 ? -14.888 9.584 -1.116 1.00 98.25 112 GLU A CA 1
ATOM 908 C C . GLU A 1 112 ? -14.734 11.012 -0.592 1.00 98.25 112 GLU A C 1
ATOM 910 O O . GLU A 1 112 ? -13.920 11.243 0.301 1.00 98.25 112 GLU A O 1
ATOM 915 N N . LYS A 1 113 ? -15.497 11.966 -1.131 1.00 97.56 113 LYS A N 1
ATOM 916 C CA . LYS A 1 113 ? -15.446 13.361 -0.696 1.00 97.56 113 LYS A CA 1
ATOM 917 C C . LYS A 1 113 ? -15.808 13.490 0.782 1.00 97.56 113 LYS A C 1
ATOM 919 O O . LYS A 1 113 ? -15.044 14.097 1.526 1.00 97.56 113 LYS A O 1
ATOM 924 N N . ASP A 1 114 ? -16.902 12.870 1.212 1.00 97.00 114 ASP A N 1
ATOM 925 C CA . ASP A 1 114 ? -17.354 12.925 2.604 1.00 97.00 114 ASP A CA 1
ATOM 926 C C . ASP A 1 114 ? -16.309 12.323 3.556 1.00 97.00 114 ASP A C 1
ATOM 928 O O . ASP A 1 114 ? -16.037 12.865 4.633 1.00 97.00 114 ASP A O 1
ATOM 932 N N . LEU A 1 115 ? -15.673 11.213 3.153 1.00 96.75 115 LEU A N 1
ATOM 933 C CA . LEU A 1 115 ? -14.589 10.599 3.922 1.00 96.75 115 LEU A CA 1
ATOM 934 C C . LEU A 1 115 ? -13.379 11.531 4.026 1.00 96.75 115 LEU A C 1
ATOM 936 O O . LEU A 1 115 ? -12.787 11.640 5.099 1.00 96.75 115 LEU A O 1
ATOM 940 N N . LEU A 1 116 ? -12.999 12.204 2.940 1.00 96.19 116 LEU A N 1
ATOM 941 C CA . LEU A 1 116 ? -11.881 13.147 2.948 1.00 96.19 116 LEU A CA 1
ATOM 942 C C . LEU A 1 116 ? -12.186 14.388 3.791 1.00 96.19 116 LEU A C 1
ATOM 944 O O . LEU A 1 116 ? -11.318 14.809 4.556 1.00 96.19 116 LEU A O 1
ATOM 948 N N . ASP A 1 117 ? -13.406 14.922 3.714 1.00 95.00 117 ASP A N 1
ATOM 949 C CA . ASP A 1 117 ? -13.850 16.050 4.534 1.00 95.00 117 ASP A CA 1
ATOM 950 C C . ASP A 1 117 ? -13.767 15.694 6.027 1.00 95.00 117 ASP A C 1
ATOM 952 O O . ASP A 1 117 ? -13.199 16.453 6.812 1.00 95.00 117 ASP A O 1
ATOM 956 N N . LEU A 1 118 ? -14.218 14.496 6.418 1.00 93.19 118 LEU A N 1
ATOM 957 C CA . LEU A 1 118 ? -14.057 13.988 7.783 1.00 93.19 118 LEU A CA 1
ATOM 958 C C . LEU A 1 118 ? -12.579 13.883 8.200 1.00 93.19 118 LEU A C 1
ATOM 960 O O . LEU A 1 118 ? -12.231 14.260 9.318 1.00 93.19 118 LEU A O 1
ATOM 964 N N . ILE A 1 119 ? -11.717 13.341 7.334 1.00 91.94 119 ILE A N 1
ATOM 965 C CA . ILE A 1 119 ? -10.304 13.077 7.651 1.00 91.94 119 ILE A CA 1
ATOM 966 C C . ILE A 1 119 ? -9.514 14.379 7.803 1.00 91.94 119 ILE A C 1
ATOM 968 O O . ILE A 1 119 ? -8.755 14.519 8.761 1.00 91.94 119 ILE A O 1
ATOM 972 N N . PHE A 1 120 ? -9.682 15.329 6.880 1.00 89.31 120 PHE A N 1
ATOM 973 C CA . PHE A 1 120 ? -8.907 16.572 6.868 1.00 89.31 120 PHE A CA 1
ATOM 974 C C . PHE A 1 120 ? -9.439 17.646 7.820 1.00 89.31 120 PHE A C 1
ATOM 976 O O . PHE A 1 120 ? -8.701 18.572 8.148 1.00 89.31 120 PHE A O 1
ATOM 983 N N . GLN A 1 121 ? -10.676 17.524 8.310 1.00 86.94 121 GLN A N 1
ATOM 984 C CA . GLN A 1 121 ? -11.182 18.389 9.381 1.00 86.94 121 GLN A CA 1
ATOM 985 C C . GLN A 1 121 ? -10.612 18.039 10.765 1.00 86.94 121 GLN A C 1
ATOM 987 O O . GLN A 1 121 ? -10.720 18.851 11.683 1.00 86.94 121 GLN A O 1
ATOM 992 N N . GLN A 1 122 ? -10.011 16.858 10.950 1.00 75.50 122 GLN A N 1
ATOM 993 C CA . GLN A 1 122 ? -9.424 16.469 12.234 1.00 75.50 122 GLN A CA 1
ATOM 994 C C . GLN A 1 122 ? -7.933 16.819 12.312 1.00 75.50 122 GLN A C 1
ATOM 996 O O . GLN A 1 122 ? -7.125 16.342 11.521 1.00 75.50 122 GLN A O 1
ATOM 1001 N N . GLU A 1 123 ? -7.531 17.567 13.343 1.00 66.44 123 GLU A N 1
ATOM 1002 C CA . GLU A 1 123 ? -6.121 17.923 13.611 1.00 66.44 123 GLU A CA 1
ATOM 1003 C C . GLU A 1 123 ? -5.311 16.788 14.277 1.00 66.44 123 GLU A C 1
ATOM 1005 O O . GLU A 1 123 ? -4.257 16.995 14.872 1.00 66.44 123 GLU A O 1
ATOM 1010 N N . ASP A 1 124 ? -5.793 15.551 14.189 1.00 74.50 124 ASP A N 1
ATOM 1011 C CA . ASP A 1 124 ? -5.318 14.429 15.002 1.00 74.50 124 ASP A CA 1
ATOM 1012 C C . ASP A 1 124 ? -4.286 13.532 14.312 1.00 74.50 124 ASP A C 1
ATOM 1014 O O . ASP A 1 124 ? -3.915 12.470 14.828 1.00 74.50 124 ASP A O 1
ATOM 1018 N N . ALA A 1 125 ? -3.829 13.940 13.132 1.00 78.88 125 ALA A N 1
ATOM 1019 C CA . ALA A 1 125 ? -2.852 13.203 12.354 1.00 78.88 125 ALA A CA 1
ATOM 1020 C C . ALA A 1 125 ? -1.497 13.170 13.078 1.00 78.88 125 ALA A C 1
ATOM 1022 O O . ALA A 1 125 ? -0.797 14.176 13.197 1.00 78.88 125 ALA A O 1
ATOM 1023 N N . LYS A 1 126 ? -1.093 11.983 13.543 1.00 80.50 126 LYS A N 1
ATOM 1024 C CA . LYS A 1 126 ? 0.223 11.778 14.154 1.00 80.50 126 LYS A CA 1
ATOM 1025 C C . LYS A 1 126 ? 1.266 11.578 13.050 1.00 80.50 126 LYS A C 1
ATOM 1027 O O . LYS A 1 126 ? 1.115 10.656 12.241 1.00 80.50 126 LYS A O 1
ATOM 1032 N N . PRO A 1 127 ? 2.341 12.379 12.999 1.00 82.31 127 PRO A N 1
ATOM 1033 C CA . PRO A 1 127 ? 3.395 12.172 12.019 1.00 82.31 127 PRO A CA 1
ATOM 1034 C C . PRO A 1 127 ? 4.216 10.919 12.363 1.00 82.31 127 PRO A C 1
ATOM 1036 O O . PRO A 1 127 ? 4.668 10.733 13.492 1.00 82.31 127 PRO A O 1
ATOM 1039 N N . LEU A 1 128 ? 4.450 10.068 11.367 1.00 81.00 128 LEU A N 1
ATOM 1040 C CA . LEU A 1 128 ? 5.485 9.035 11.361 1.00 81.00 128 LEU A CA 1
ATOM 1041 C C . LEU A 1 128 ? 6.592 9.428 10.379 1.00 81.00 128 LEU A C 1
ATOM 1043 O O . LEU A 1 128 ? 6.430 10.321 9.551 1.00 81.00 128 LEU A O 1
ATOM 1047 N N . LYS A 1 129 ? 7.715 8.698 10.415 1.00 78.50 129 LYS A N 1
ATOM 1048 C CA . LYS A 1 129 ? 8.916 8.975 9.602 1.00 78.50 129 LYS A CA 1
ATOM 1049 C C . LYS A 1 129 ? 8.631 9.230 8.111 1.00 78.50 129 LYS A C 1
ATOM 1051 O O . LYS A 1 129 ? 9.337 10.016 7.487 1.00 78.50 129 LYS A O 1
ATOM 1056 N N . HIS A 1 130 ? 7.638 8.549 7.537 1.00 82.38 130 HIS A N 1
ATOM 1057 C CA . HIS A 1 130 ? 7.340 8.595 6.102 1.00 82.38 130 HIS A CA 1
ATOM 1058 C C . HIS A 1 130 ? 5.844 8.690 5.773 1.00 82.38 130 HIS A C 1
ATOM 1060 O O . HIS A 1 130 ? 5.486 8.330 4.665 1.00 82.38 130 HIS A O 1
ATOM 1066 N N . ARG A 1 131 ? 4.972 9.080 6.710 1.00 88.12 131 ARG A N 1
ATOM 1067 C CA . ARG A 1 131 ? 3.521 9.270 6.482 1.00 88.12 131 ARG A CA 1
ATOM 1068 C C . ARG A 1 131 ? 2.864 9.880 7.715 1.00 88.12 131 ARG A C 1
ATOM 1070 O O . ARG A 1 131 ? 3.442 9.787 8.795 1.00 88.12 131 ARG A O 1
ATOM 1077 N N . ALA A 1 132 ? 1.650 10.402 7.594 1.00 89.62 132 ALA A N 1
ATOM 1078 C CA . ALA A 1 132 ? 0.815 10.710 8.756 1.00 89.62 132 ALA A CA 1
ATOM 1079 C C . ALA A 1 132 ? -0.215 9.597 8.996 1.00 89.62 132 ALA A C 1
ATOM 1081 O O . ALA A 1 132 ? -0.655 8.942 8.045 1.00 89.62 132 ALA A O 1
ATOM 1082 N N . VAL A 1 133 ? -0.566 9.351 10.261 1.00 92.06 133 VAL A N 1
ATOM 1083 C CA . VAL A 1 133 ? -1.504 8.289 10.648 1.00 92.06 133 VAL A CA 1
ATOM 1084 C C . VAL A 1 133 ? -2.566 8.773 11.624 1.00 92.06 133 VAL A C 1
ATOM 1086 O O . VAL A 1 133 ? -2.282 9.555 12.530 1.00 92.06 133 VAL A O 1
ATOM 1089 N N . ILE A 1 134 ? -3.779 8.251 11.463 1.00 93.06 134 ILE A N 1
ATOM 1090 C CA . ILE A 1 134 ? -4.899 8.438 12.392 1.00 93.06 134 ILE A CA 1
ATOM 1091 C C . ILE A 1 134 ? -5.445 7.054 12.745 1.00 93.06 134 ILE A C 1
ATOM 1093 O O . ILE A 1 134 ? -5.542 6.180 11.879 1.00 93.06 134 ILE A O 1
ATOM 1097 N N . HIS A 1 135 ? -5.783 6.841 14.017 1.00 93.62 135 HIS A N 1
ATOM 1098 C CA . HIS A 1 135 ? -6.332 5.578 14.514 1.00 93.62 135 HIS A CA 1
ATOM 1099 C C . HIS A 1 135 ? -7.712 5.785 15.132 1.00 93.62 135 HIS A C 1
ATOM 1101 O O . HIS A 1 135 ? -7.882 6.680 15.962 1.00 93.62 135 HIS A O 1
ATOM 1107 N N . TYR A 1 136 ? -8.648 4.900 14.794 1.00 94.56 136 TYR A N 1
ATOM 1108 C CA . TYR A 1 136 ? -9.949 4.778 15.452 1.00 94.56 136 TYR A CA 1
ATOM 1109 C C . TYR A 1 136 ? -10.185 3.349 15.952 1.00 94.56 136 TYR A C 1
ATOM 1111 O O . TYR A 1 136 ? -9.610 2.384 15.435 1.00 94.56 136 TYR A O 1
ATOM 1119 N N . GLY A 1 137 ? -11.032 3.220 16.972 1.00 94.25 137 GLY A N 1
ATOM 1120 C CA . GLY A 1 137 ? -11.310 1.979 17.690 1.00 94.25 137 GLY A CA 1
ATOM 1121 C C . GLY A 1 137 ? -10.170 1.621 18.637 1.00 94.25 137 GLY A C 1
ATOM 1122 O O . GLY A 1 137 ? -10.293 1.784 19.851 1.00 94.25 137 GLY A O 1
ATOM 1123 N N . TYR A 1 138 ? -9.020 1.241 18.077 1.00 92.44 138 TYR A N 1
ATOM 1124 C CA . TYR A 1 138 ? -7.801 0.928 18.826 1.00 92.44 138 TYR A CA 1
ATOM 1125 C C . TYR A 1 138 ? -6.566 1.605 18.224 1.00 92.44 138 TYR A C 1
ATOM 1127 O O . TYR A 1 138 ? -6.397 1.672 17.005 1.00 92.44 138 TYR A O 1
ATOM 1135 N N . GLU A 1 139 ? -5.693 2.101 19.099 1.00 89.19 139 GLU A N 1
ATOM 1136 C CA . GLU A 1 139 ? -4.387 2.661 18.752 1.00 89.19 139 GLU A CA 1
ATOM 1137 C C . GLU A 1 139 ? -3.411 1.530 18.401 1.00 89.19 139 GLU A C 1
ATOM 1139 O O . GLU A 1 139 ? -3.276 0.556 19.149 1.00 89.19 139 GLU A O 1
ATOM 1144 N N . PHE A 1 140 ? -2.720 1.664 17.266 1.00 84.19 140 PHE A N 1
ATOM 1145 C CA . PHE A 1 140 ? -1.688 0.714 16.857 1.00 84.19 140 PHE A CA 1
ATOM 1146 C C . PHE A 1 140 ? -0.343 1.078 17.495 1.00 84.19 140 PHE A C 1
ATOM 1148 O O . PHE A 1 140 ? 0.239 2.123 17.192 1.00 84.19 140 PHE A O 1
ATOM 1155 N N . ASP A 1 141 ? 0.165 0.203 18.361 1.00 83.06 141 ASP A N 1
ATOM 1156 C CA . ASP A 1 141 ? 1.477 0.330 18.988 1.00 83.06 141 ASP A CA 1
ATOM 1157 C C . ASP A 1 141 ? 2.556 -0.199 18.033 1.00 83.06 141 ASP A C 1
ATOM 1159 O O . ASP A 1 141 ? 2.766 -1.405 17.912 1.00 83.06 141 ASP A O 1
ATOM 1163 N N . TYR A 1 142 ? 3.266 0.712 17.365 1.00 81.25 142 TYR A N 1
ATOM 1164 C CA . TYR A 1 142 ? 4.340 0.381 16.421 1.00 81.25 142 TYR A CA 1
ATOM 1165 C C . TYR A 1 142 ? 5.580 -0.254 17.072 1.00 81.25 142 TYR A C 1
ATOM 1167 O O . TYR A 1 142 ? 6.411 -0.810 16.360 1.00 81.25 142 TYR A O 1
ATOM 1175 N N . SER A 1 143 ? 5.736 -0.174 18.400 1.00 76.31 143 SER A N 1
ATOM 1176 C CA . SER A 1 143 ? 6.852 -0.824 19.101 1.00 76.31 143 SER A CA 1
ATOM 1177 C C . SER A 1 143 ? 6.584 -2.310 19.337 1.00 76.31 143 SER A C 1
ATOM 1179 O O . SER A 1 143 ? 7.492 -3.131 19.230 1.00 76.31 143 SER A O 1
ATOM 1181 N N . ARG A 1 144 ? 5.319 -2.656 19.600 1.00 76.31 144 ARG A N 1
ATOM 1182 C CA . ARG A 1 144 ? 4.854 -4.033 19.820 1.00 76.31 144 ARG A CA 1
ATOM 1183 C C . ARG A 1 144 ? 4.212 -4.663 18.584 1.00 76.31 144 ARG A C 1
ATOM 1185 O O . ARG A 1 144 ? 3.930 -5.853 18.596 1.00 76.31 144 ARG A O 1
ATOM 1192 N N . ASN A 1 145 ? 3.971 -3.870 17.540 1.00 78.81 145 ASN A N 1
ATOM 1193 C CA . ASN A 1 145 ? 3.172 -4.223 16.365 1.00 78.81 145 ASN A CA 1
ATOM 1194 C C . ASN A 1 145 ? 1.805 -4.823 16.734 1.00 78.81 145 ASN A C 1
ATOM 1196 O O . ASN A 1 145 ? 1.373 -5.812 16.146 1.00 78.81 1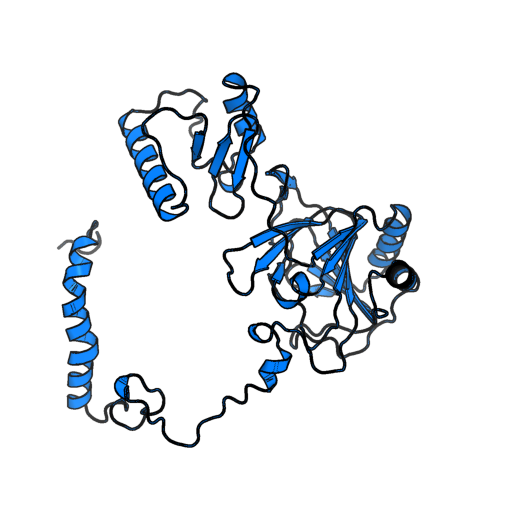45 ASN A O 1
ATOM 1200 N N . ALA A 1 146 ? 1.120 -4.225 17.709 1.00 78.50 146 ALA A N 1
ATOM 1201 C CA . ALA A 1 146 ? -0.153 -4.720 18.226 1.00 78.50 146 ALA A CA 1
ATOM 1202 C C . ALA A 1 146 ? -1.154 -3.579 18.449 1.00 78.50 146 ALA A C 1
ATOM 1204 O O . ALA A 1 146 ? -0.771 -2.454 18.770 1.00 78.50 146 ALA A O 1
ATOM 1205 N N . ALA A 1 147 ? -2.447 -3.873 18.318 1.00 80.00 147 ALA A N 1
ATOM 1206 C CA . ALA A 1 147 ? -3.533 -2.947 18.632 1.00 80.00 147 ALA A CA 1
ATOM 1207 C C . ALA A 1 147 ? -4.237 -3.404 19.915 1.00 80.00 147 ALA A C 1
ATOM 1209 O O . ALA A 1 147 ? -5.126 -4.246 19.874 1.00 80.00 147 ALA A O 1
ATOM 1210 N N . VAL A 1 148 ? -3.804 -2.885 21.067 1.00 77.88 148 VAL A N 1
ATOM 1211 C CA . VAL A 1 148 ? -4.310 -3.338 22.383 1.00 77.88 148 VAL A CA 1
ATOM 1212 C C . VAL A 1 148 ? -5.071 -2.237 23.116 1.00 77.88 148 VAL A C 1
ATOM 1214 O O . VAL A 1 148 ? -5.989 -2.511 23.884 1.00 77.88 148 VAL A O 1
ATOM 1217 N N . LYS A 1 149 ? -4.714 -0.973 22.878 1.00 86.25 149 LYS A N 1
ATOM 1218 C CA . LYS A 1 149 ? -5.246 0.167 23.623 1.00 86.25 149 LYS A CA 1
ATOM 1219 C C . LYS A 1 149 ? -6.422 0.800 22.867 1.00 86.25 149 LYS A C 1
ATOM 1221 O O . LYS A 1 149 ? -6.202 1.285 21.757 1.00 86.25 149 LYS A O 1
ATOM 1226 N N . PRO A 1 150 ? -7.638 0.844 23.442 1.00 89.69 150 PRO A N 1
ATOM 1227 C CA . PRO A 1 150 ? -8.749 1.578 22.848 1.00 89.69 150 PRO A CA 1
ATOM 1228 C C . PRO A 1 150 ? -8.401 3.057 22.644 1.00 89.69 150 PRO A C 1
ATOM 1230 O O . PRO A 1 150 ? -7.683 3.656 23.448 1.00 89.69 150 PRO A O 1
ATOM 1233 N N . THR A 1 151 ? -8.912 3.644 21.569 1.00 90.56 151 THR A N 1
ATOM 1234 C CA . THR A 1 151 ? -8.733 5.062 21.229 1.00 90.56 151 THR A CA 1
ATOM 1235 C C . THR A 1 151 ? -10.089 5.693 20.905 1.00 90.56 151 THR A C 1
ATOM 1237 O O . THR A 1 151 ? -11.128 5.234 21.379 1.00 90.56 151 THR A O 1
ATOM 1240 N N . LYS A 1 152 ? -10.091 6.771 20.123 1.00 91.06 152 LYS A N 1
ATOM 1241 C CA . LYS A 1 152 ? -11.287 7.447 19.623 1.00 91.06 152 LYS A CA 1
ATOM 1242 C C . LYS A 1 152 ? -12.254 6.459 18.966 1.00 91.06 152 LYS A C 1
ATOM 1244 O O . LYS A 1 152 ? -11.799 5.577 18.233 1.00 91.06 152 LYS A O 1
ATOM 1249 N N . PRO A 1 153 ? -13.569 6.612 19.186 1.00 94.12 153 PRO A N 1
ATOM 1250 C CA . PRO A 1 153 ? -14.562 5.770 18.535 1.00 94.12 153 PRO A CA 1
ATOM 1251 C C . PRO A 1 153 ? -14.491 5.933 17.014 1.00 94.12 153 PRO A C 1
ATOM 1253 O O . PRO A 1 153 ? -14.109 6.990 16.511 1.00 94.12 153 PRO A O 1
ATOM 1256 N N . ILE A 1 154 ? -14.865 4.880 16.289 1.00 95.69 154 ILE A N 1
ATOM 1257 C CA . ILE A 1 154 ? -14.963 4.917 14.828 1.00 95.69 154 ILE A CA 1
ATOM 1258 C C . ILE A 1 154 ? -16.089 5.897 14.446 1.00 95.69 154 ILE A C 1
ATOM 1260 O O . ILE A 1 154 ? -17.214 5.721 14.925 1.00 95.69 154 ILE A O 1
ATOM 1264 N N . PRO A 1 155 ? -15.816 6.933 13.628 1.00 95.38 155 PRO A N 1
ATOM 1265 C CA . PRO A 1 155 ? -16.823 7.899 13.202 1.00 95.38 155 PRO A CA 1
ATOM 1266 C C . PRO A 1 155 ? -18.002 7.242 12.467 1.00 95.38 155 PRO A C 1
ATOM 1268 O O . PRO A 1 155 ? -17.788 6.264 11.747 1.00 95.38 155 PRO A O 1
ATOM 1271 N N . PRO A 1 156 ? -19.229 7.794 12.559 1.00 96.00 156 PRO A N 1
ATOM 1272 C CA . PRO A 1 156 ? -20.415 7.232 11.903 1.00 96.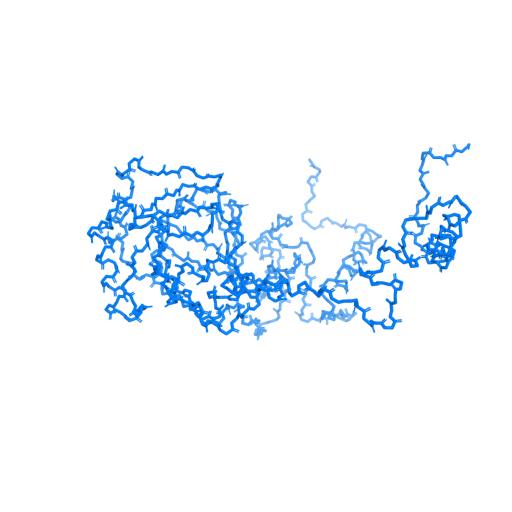00 156 PRO A CA 1
ATOM 1273 C C . PRO A 1 156 ? -20.241 6.970 10.404 1.00 96.00 156 PRO A C 1
ATOM 1275 O O . PRO A 1 156 ? -20.642 5.915 9.929 1.00 96.00 156 PRO A O 1
ATOM 1278 N N . LEU A 1 157 ? -19.577 7.874 9.680 1.00 95.62 157 LEU A N 1
ATOM 1279 C CA . LEU A 1 157 ? -19.318 7.716 8.247 1.00 95.62 157 LEU A CA 1
ATOM 1280 C C . LEU A 1 157 ? -18.416 6.505 7.938 1.00 95.62 157 LEU A C 1
ATOM 1282 O O . LEU A 1 157 ? -18.629 5.792 6.964 1.00 95.62 157 LEU A O 1
ATOM 1286 N N . ILE A 1 158 ? -17.435 6.216 8.800 1.00 96.88 158 ILE A N 1
ATOM 1287 C CA . ILE A 1 158 ? -16.600 5.014 8.662 1.00 96.88 158 ILE A CA 1
ATOM 1288 C C . ILE A 1 158 ? -17.388 3.761 9.075 1.00 96.88 158 ILE A C 1
ATOM 1290 O O . ILE A 1 158 ? -17.202 2.710 8.467 1.00 96.88 158 ILE A O 1
ATOM 1294 N N . ASN A 1 159 ? -18.305 3.857 10.046 1.00 96.94 159 ASN A N 1
ATOM 1295 C CA . ASN A 1 159 ? -19.214 2.746 10.357 1.00 96.94 159 ASN A CA 1
ATOM 1296 C C . ASN A 1 159 ? -20.144 2.421 9.180 1.00 96.94 159 ASN A C 1
ATOM 1298 O O . ASN A 1 159 ? -20.331 1.250 8.893 1.00 96.94 159 ASN A O 1
ATOM 1302 N N . GLN A 1 160 ? -20.633 3.414 8.431 1.00 96.94 160 GLN A N 1
ATOM 1303 C CA . GLN A 1 160 ? -21.411 3.163 7.208 1.00 96.94 160 GLN A CA 1
ATOM 1304 C C . GLN A 1 160 ? -20.597 2.392 6.158 1.00 96.94 160 GLN A C 1
ATOM 1306 O O . GLN A 1 160 ? -21.108 1.459 5.539 1.00 96.94 160 GLN A O 1
ATOM 1311 N N . LEU A 1 161 ? -19.310 2.725 5.996 1.00 97.50 161 LEU A N 1
ATOM 1312 C CA . LEU A 1 161 ? -18.401 1.956 5.142 1.00 97.50 161 LEU A CA 1
ATOM 1313 C C . LEU A 1 161 ? -18.218 0.517 5.658 1.00 97.50 161 LEU A C 1
ATOM 1315 O O . LEU A 1 161 ? -18.193 -0.417 4.860 1.00 97.50 161 LEU A O 1
ATOM 1319 N N . ILE A 1 162 ? -18.107 0.325 6.976 1.00 97.44 162 ILE A N 1
ATOM 1320 C CA . ILE A 1 162 ? -18.048 -1.003 7.607 1.00 97.44 162 ILE A CA 1
ATOM 1321 C C . ILE A 1 162 ? -19.331 -1.800 7.350 1.00 97.44 162 ILE A C 1
ATOM 1323 O O . ILE A 1 162 ? -19.250 -2.961 6.954 1.00 97.44 162 ILE A O 1
ATOM 1327 N N . ASP A 1 163 ? -20.498 -1.190 7.531 1.00 96.56 163 ASP A N 1
ATOM 1328 C CA . ASP A 1 163 ? -21.789 -1.840 7.316 1.00 96.56 163 ASP A CA 1
ATOM 1329 C C . ASP A 1 163 ? -21.944 -2.273 5.854 1.00 96.56 163 ASP A C 1
ATOM 1331 O O . ASP A 1 163 ? -22.371 -3.396 5.586 1.00 96.56 163 ASP A O 1
ATOM 1335 N N . LYS A 1 164 ? -21.499 -1.434 4.908 1.00 97.06 164 LYS A N 1
ATOM 1336 C CA . LYS A 1 164 ? -21.425 -1.768 3.478 1.00 97.06 164 LYS A CA 1
ATOM 1337 C C . LYS A 1 164 ? -20.516 -2.976 3.220 1.00 97.06 164 LYS A C 1
ATOM 1339 O O . LYS A 1 164 ? -20.933 -3.918 2.561 1.00 97.06 164 LYS A O 1
ATOM 1344 N N . LEU A 1 165 ? -19.312 -3.004 3.807 1.00 96.94 165 LEU A N 1
ATOM 1345 C CA . LEU A 1 165 ? -18.378 -4.139 3.687 1.00 96.94 165 LEU A CA 1
ATOM 1346 C C . LEU A 1 165 ? -18.975 -5.460 4.187 1.00 96.94 165 LEU A C 1
ATOM 1348 O O . LEU A 1 165 ? -18.707 -6.518 3.614 1.00 96.94 165 LEU A O 1
ATOM 1352 N N . VAL A 1 166 ? -19.748 -5.402 5.275 1.00 95.81 166 VAL A N 1
ATOM 1353 C CA . VAL A 1 166 ? -20.448 -6.564 5.836 1.00 95.81 166 VAL A CA 1
ATOM 1354 C C . VAL A 1 166 ? -21.599 -6.986 4.921 1.00 95.81 166 VAL A C 1
ATOM 1356 O O . VAL A 1 166 ? -21.730 -8.172 4.629 1.00 95.81 166 VAL A O 1
ATOM 1359 N N . ALA A 1 167 ? -22.406 -6.036 4.438 1.00 96.38 167 ALA A N 1
ATOM 1360 C CA . ALA A 1 167 ? -23.527 -6.303 3.536 1.00 96.38 167 ALA A CA 1
ATOM 1361 C C . ALA A 1 167 ? -23.069 -6.943 2.214 1.00 96.38 167 ALA A C 1
ATOM 1363 O O . ALA A 1 167 ? -23.666 -7.921 1.763 1.00 96.38 167 ALA A O 1
ATOM 1364 N N . ASP A 1 168 ? -21.954 -6.466 1.662 1.00 96.06 168 ASP A N 1
ATOM 1365 C CA . ASP A 1 168 ? -21.350 -6.984 0.430 1.00 96.06 168 ASP A CA 1
ATOM 1366 C C . ASP A 1 168 ? -20.567 -8.295 0.653 1.00 96.06 168 ASP A C 1
ATOM 1368 O O . ASP A 1 168 ? -19.987 -8.853 -0.277 1.00 96.06 168 ASP A O 1
ATOM 1372 N N . SER A 1 169 ? -20.555 -8.824 1.885 1.00 95.00 169 SER A N 1
ATOM 1373 C CA . SER A 1 169 ? -19.855 -10.061 2.268 1.00 95.00 169 SER A CA 1
ATOM 1374 C C . SER A 1 169 ? -18.342 -10.036 2.002 1.00 95.00 169 SER A C 1
ATOM 1376 O O . SER A 1 169 ? -17.706 -11.082 1.865 1.00 95.00 169 SER A O 1
ATOM 1378 N N . HIS A 1 170 ? -17.734 -8.847 1.969 1.00 92.88 170 HIS A N 1
ATOM 1379 C CA . HIS A 1 170 ? -16.280 -8.698 1.870 1.00 92.88 170 HIS A CA 1
ATOM 1380 C C . HIS A 1 170 ? -15.571 -9.031 3.184 1.00 92.88 170 HIS A C 1
ATOM 1382 O O . HIS A 1 170 ? -14.397 -9.397 3.178 1.00 92.88 170 HIS A O 1
ATOM 1388 N N . VAL A 1 171 ? -16.278 -8.929 4.311 1.00 91.56 171 VAL A N 1
ATOM 1389 C CA . VAL A 1 171 ? -15.777 -9.291 5.637 1.00 91.56 171 VAL A CA 1
ATOM 1390 C C . VAL A 1 171 ? -16.777 -10.189 6.360 1.00 91.56 171 VAL A C 1
ATOM 1392 O O . VAL A 1 171 ? -17.983 -9.980 6.288 1.00 91.56 171 VAL A O 1
ATOM 1395 N N . THR A 1 172 ? -16.278 -11.179 7.099 1.00 86.44 172 THR A N 1
ATOM 1396 C CA . THR A 1 172 ? -17.104 -12.052 7.958 1.00 86.44 172 THR A CA 1
ATOM 1397 C C . THR A 1 172 ? -17.297 -11.490 9.364 1.00 86.44 172 THR A C 1
ATOM 1399 O O . THR A 1 172 ? -18.151 -11.954 10.114 1.00 86.44 172 THR A O 1
ATOM 1402 N N . TYR A 1 173 ? -16.489 -10.499 9.738 1.00 88.88 173 TYR A N 1
ATOM 1403 C CA . TYR A 1 173 ? -16.503 -9.855 11.044 1.00 88.88 173 TYR A CA 1
ATOM 1404 C C . TYR A 1 173 ? -16.590 -8.348 10.866 1.00 88.88 173 TYR A C 1
ATOM 1406 O O . TYR A 1 173 ? -15.949 -7.800 9.974 1.00 88.88 173 TYR A O 1
ATOM 1414 N N . THR A 1 174 ? -17.295 -7.670 11.770 1.00 94.12 174 THR A N 1
ATOM 1415 C CA . THR A 1 174 ? -17.300 -6.205 11.850 1.00 94.12 174 THR A CA 1
ATOM 1416 C C . THR A 1 174 ? -15.925 -5.707 12.313 1.00 94.12 174 THR A C 1
ATOM 1418 O O . THR A 1 174 ? -15.566 -5.977 13.471 1.00 94.12 174 THR A O 1
ATOM 1421 N N . PRO A 1 175 ? -15.146 -5.007 11.460 1.00 96.06 175 PRO A N 1
ATOM 1422 C CA . PRO A 1 175 ? -13.864 -4.424 11.839 1.00 96.06 175 PRO A CA 1
ATOM 1423 C C . PRO A 1 175 ? -14.020 -3.467 13.021 1.00 96.06 175 PRO A C 1
ATOM 1425 O O . PRO A 1 175 ? -14.967 -2.690 13.083 1.00 96.06 175 PRO A O 1
ATOM 1428 N N . ASP A 1 176 ? -13.085 -3.522 13.962 1.00 95.88 176 ASP A N 1
ATOM 1429 C CA . ASP A 1 176 ? -13.081 -2.703 15.180 1.00 95.88 176 ASP A CA 1
ATOM 1430 C C . ASP A 1 176 ? -11.798 -1.875 15.336 1.00 95.88 176 ASP A C 1
ATOM 1432 O O . ASP A 1 176 ? -11.660 -1.120 16.297 1.00 95.88 176 ASP A O 1
ATOM 1436 N N . GLN A 1 177 ? -10.883 -1.956 14.368 1.00 96.69 177 GLN A N 1
ATOM 1437 C CA . GLN A 1 177 ? -9.670 -1.154 14.295 1.00 96.69 177 GLN A CA 1
ATOM 1438 C C . GLN A 1 177 ? -9.564 -0.510 12.914 1.00 96.69 177 GLN A C 1
ATOM 1440 O O . GLN A 1 177 ? -9.615 -1.195 11.892 1.00 96.69 177 GLN A O 1
ATOM 1445 N N . VAL A 1 178 ? -9.379 0.811 12.881 1.00 97.38 178 VAL A N 1
ATOM 1446 C CA . VAL A 1 178 ? -9.191 1.564 11.636 1.00 97.38 178 VAL A CA 1
ATOM 1447 C C . VAL A 1 178 ? -7.898 2.362 11.697 1.00 97.38 178 VAL A C 1
ATOM 1449 O O . VAL A 1 178 ? -7.646 3.090 12.659 1.00 97.38 178 VAL A O 1
ATOM 1452 N N . THR A 1 179 ? -7.087 2.241 10.649 1.00 96.50 179 THR A N 1
ATOM 1453 C CA . THR A 1 179 ? -5.874 3.035 10.440 1.00 96.50 179 THR A CA 1
ATOM 1454 C C . THR A 1 179 ? -6.011 3.831 9.154 1.00 96.50 179 THR A C 1
ATOM 1456 O O . THR A 1 179 ? -6.039 3.252 8.069 1.00 96.50 179 THR A O 1
ATOM 1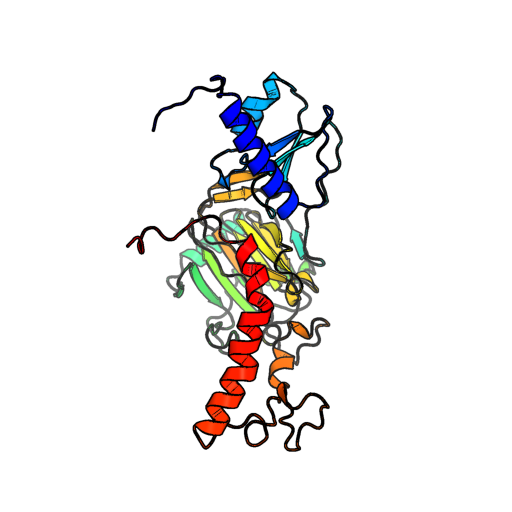459 N N . ILE A 1 180 ? -6.039 5.155 9.258 1.00 96.94 180 ILE A N 1
ATOM 1460 C CA . ILE A 1 180 ? -5.901 6.033 8.098 1.00 96.94 180 ILE A CA 1
ATOM 1461 C C . ILE A 1 180 ? -4.424 6.339 7.911 1.00 96.94 180 ILE A C 1
ATOM 1463 O O . ILE A 1 180 ? -3.737 6.705 8.864 1.00 96.94 180 ILE A O 1
ATOM 1467 N N . ASN A 1 181 ? -3.944 6.195 6.683 1.00 96.88 181 ASN A N 1
ATOM 1468 C CA . ASN A 1 181 ? -2.590 6.562 6.296 1.00 96.88 181 ASN A CA 1
ATOM 1469 C C . ASN A 1 181 ? -2.652 7.643 5.215 1.00 96.88 181 ASN A C 1
ATOM 1471 O O . ASN A 1 181 ? -3.338 7.457 4.211 1.00 96.88 181 ASN A O 1
ATOM 1475 N N . VAL A 1 182 ? -1.912 8.734 5.409 1.00 96.12 182 VAL A N 1
ATOM 1476 C CA . VAL A 1 182 ? -1.775 9.836 4.446 1.00 96.12 182 VAL A CA 1
ATOM 1477 C C . VAL A 1 182 ? -0.346 9.848 3.912 1.00 96.12 182 VAL A C 1
ATOM 1479 O O . VAL A 1 182 ? 0.606 9.939 4.692 1.00 96.12 182 VAL A O 1
ATOM 1482 N N . TYR A 1 183 ? -0.206 9.733 2.594 1.00 96.19 183 TYR A N 1
ATOM 1483 C CA . TYR A 1 183 ? 1.065 9.650 1.883 1.00 96.19 183 TYR A CA 1
ATOM 1484 C C . TYR A 1 183 ? 1.211 10.813 0.905 1.00 96.19 183 TYR A C 1
ATOM 1486 O O . TYR A 1 183 ? 0.457 10.919 -0.061 1.00 96.19 183 TYR A O 1
ATOM 1494 N N . GLU A 1 184 ? 2.232 11.635 1.118 1.00 95.81 184 GLU A N 1
ATOM 1495 C CA . GLU A 1 184 ? 2.670 12.644 0.151 1.00 95.81 184 GLU A CA 1
ATOM 1496 C C . GLU A 1 184 ? 3.506 12.021 -0.988 1.00 95.81 184 GLU A C 1
ATOM 1498 O O . GLU A 1 184 ? 4.106 10.952 -0.818 1.00 95.81 184 GLU A O 1
ATOM 1503 N N . PRO A 1 185 ? 3.651 12.683 -2.149 1.00 96.12 185 PRO A N 1
ATOM 1504 C CA . PRO A 1 185 ? 4.536 12.208 -3.211 1.00 96.12 185 PRO A CA 1
ATOM 1505 C C . PRO A 1 185 ? 5.975 11.958 -2.721 1.00 96.12 185 PRO A C 1
ATOM 1507 O O . PRO A 1 185 ? 6.661 12.857 -2.233 1.00 96.12 185 PRO A O 1
ATOM 1510 N N . GLY A 1 186 ? 6.467 10.724 -2.881 1.00 92.44 186 GLY A N 1
ATOM 1511 C CA . GLY A 1 186 ? 7.777 10.291 -2.368 1.00 92.44 186 GLY A CA 1
ATOM 1512 C C . GLY A 1 186 ? 7.714 9.460 -1.086 1.00 92.44 186 GLY A C 1
ATOM 1513 O O . GLY A 1 186 ? 8.671 8.745 -0.780 1.00 92.44 186 GLY A O 1
ATOM 1514 N N . GLN A 1 187 ? 6.601 9.525 -0.357 1.00 94.12 187 GLN A N 1
ATOM 1515 C CA . GLN A 1 187 ? 6.369 8.756 0.858 1.00 94.12 187 GLN A CA 1
ATOM 1516 C C . GLN A 1 187 ? 5.891 7.330 0.566 1.00 94.12 187 GLN A C 1
ATOM 1518 O O . GLN A 1 187 ? 5.525 6.977 -0.558 1.00 94.12 187 GLN A O 1
ATOM 1523 N N . GLY A 1 188 ? 5.930 6.493 1.599 1.00 94.25 188 GLY A N 1
ATOM 1524 C CA . GLY A 1 188 ? 5.647 5.074 1.486 1.00 94.25 188 GLY A CA 1
ATOM 1525 C C . GLY A 1 188 ? 5.627 4.365 2.836 1.00 94.25 188 GLY A C 1
ATOM 1526 O O . GLY A 1 188 ? 5.660 4.976 3.908 1.00 94.25 188 GLY A O 1
ATOM 1527 N N . ILE A 1 189 ? 5.542 3.041 2.781 1.00 93.94 189 ILE A N 1
ATOM 1528 C CA . ILE A 1 189 ? 5.578 2.157 3.941 1.00 93.94 189 ILE A CA 1
ATOM 1529 C C . ILE A 1 189 ? 6.504 0.973 3.635 1.00 93.94 189 ILE A C 1
ATOM 1531 O O . ILE A 1 189 ? 6.346 0.340 2.587 1.00 93.94 189 ILE A O 1
ATOM 1535 N N . PRO A 1 190 ? 7.483 0.672 4.512 1.00 94.06 190 PRO A N 1
ATOM 1536 C CA . PRO A 1 190 ? 8.353 -0.484 4.337 1.00 94.06 190 PRO A CA 1
ATOM 1537 C C . PRO A 1 190 ? 7.562 -1.782 4.151 1.00 94.06 190 PRO A C 1
ATOM 1539 O O . PRO A 1 190 ? 6.461 -1.933 4.675 1.00 94.06 190 PRO A O 1
ATOM 1542 N N . SER A 1 191 ? 8.148 -2.727 3.419 1.00 94.50 191 SER A N 1
ATOM 1543 C CA . SER A 1 191 ? 7.551 -4.047 3.204 1.00 94.50 191 SER A CA 1
ATOM 1544 C C . SER A 1 191 ? 7.418 -4.799 4.535 1.00 94.50 191 SER A C 1
ATOM 1546 O O . SER A 1 191 ? 8.415 -4.987 5.236 1.00 94.50 191 SER A O 1
ATOM 1548 N N . HIS A 1 192 ? 6.197 -5.202 4.890 1.00 93.88 192 HIS A N 1
ATOM 1549 C CA . HIS A 1 192 ? 5.868 -5.831 6.172 1.00 93.88 192 HIS A CA 1
ATOM 1550 C C . HIS A 1 192 ? 4.677 -6.794 6.050 1.00 93.88 192 HIS A C 1
ATOM 1552 O O . HIS A 1 192 ? 3.972 -6.799 5.043 1.00 93.88 192 HIS A O 1
ATOM 1558 N N . TYR A 1 193 ? 4.477 -7.607 7.088 1.00 93.31 193 TYR A N 1
ATOM 1559 C CA . TYR A 1 193 ? 3.217 -8.310 7.326 1.00 93.31 193 TYR A CA 1
ATOM 1560 C C . TYR A 1 193 ? 2.373 -7.484 8.287 1.00 93.31 193 TYR A C 1
ATOM 1562 O O . TYR A 1 193 ? 2.920 -6.891 9.221 1.00 93.31 193 TYR A O 1
ATOM 1570 N N . ASP A 1 194 ? 1.057 -7.517 8.114 1.00 93.75 194 ASP A N 1
ATOM 1571 C CA . ASP A 1 194 ? 0.177 -7.168 9.222 1.00 93.75 194 ASP A CA 1
ATOM 1572 C C . ASP A 1 194 ? 0.230 -8.304 10.249 1.00 93.75 194 ASP A C 1
ATOM 1574 O O . ASP A 1 194 ? 0.101 -9.476 9.897 1.00 93.75 194 ASP A O 1
ATOM 1578 N N . THR A 1 195 ? 0.452 -7.960 11.516 1.00 92.56 195 THR A N 1
ATOM 1579 C CA . THR A 1 195 ? 0.693 -8.917 12.603 1.00 92.56 195 THR A CA 1
ATOM 1580 C C . THR A 1 195 ? -0.407 -9.981 12.674 1.00 92.56 195 THR A C 1
ATOM 1582 O O . THR A 1 195 ? -1.592 -9.654 12.805 1.00 92.56 195 THR A O 1
ATOM 1585 N N . HIS A 1 196 ? -0.032 -11.263 12.610 1.00 93.06 196 HIS A N 1
ATOM 1586 C CA . HIS A 1 196 ? -1.000 -12.358 12.528 1.00 93.06 196 HIS A CA 1
ATOM 1587 C C . HIS A 1 196 ? -1.724 -12.534 13.864 1.00 93.06 196 HIS A C 1
ATOM 1589 O O . HIS A 1 196 ? -2.916 -12.835 13.868 1.00 93.06 196 HIS A O 1
ATOM 1595 N N . SER A 1 197 ? -1.010 -12.340 14.978 1.00 90.38 197 SER A N 1
ATOM 1596 C CA . SER A 1 197 ? -1.564 -12.378 16.337 1.00 90.38 197 SER A CA 1
ATOM 1597 C C . SER A 1 197 ? -2.529 -11.230 16.639 1.00 90.38 197 SER A C 1
ATOM 1599 O O . SER A 1 197 ? -3.444 -11.410 17.436 1.00 90.38 197 SER A O 1
ATOM 1601 N N . ALA A 1 198 ? -2.354 -10.069 16.000 1.00 91.31 198 ALA A N 1
ATOM 1602 C CA . ALA A 1 198 ? -3.122 -8.869 16.324 1.00 91.31 198 ALA A CA 1
ATOM 1603 C C . ALA A 1 198 ? -4.447 -8.774 15.564 1.00 91.31 198 ALA A C 1
ATOM 1605 O O . ALA A 1 198 ? -5.394 -8.178 16.074 1.00 91.31 198 ALA A O 1
ATOM 1606 N N . PHE A 1 199 ? -4.526 -9.334 14.352 1.00 94.56 199 PHE A N 1
ATOM 1607 C CA . PHE A 1 199 ? -5.683 -9.147 13.477 1.00 94.56 199 PHE A CA 1
ATOM 1608 C C . PHE A 1 199 ? -6.234 -10.451 12.892 1.00 94.56 199 PHE A C 1
ATOM 1610 O O . PHE A 1 199 ? -5.502 -11.414 12.627 1.00 94.56 199 PHE A O 1
ATOM 1617 N N . GLU A 1 200 ? -7.542 -10.467 12.670 1.00 95.44 200 GLU A N 1
ATOM 1618 C CA . GLU A 1 200 ? -8.249 -11.516 11.941 1.00 95.44 200 GLU A CA 1
ATOM 1619 C C . GLU A 1 200 ? -8.069 -11.379 10.424 1.00 95.44 200 GLU A C 1
ATOM 1621 O O . GLU A 1 200 ? -7.552 -10.382 9.918 1.00 95.44 200 GLU A O 1
ATOM 1626 N N . ASP A 1 201 ? -8.467 -12.431 9.714 1.00 94.12 201 ASP A N 1
ATOM 1627 C CA . ASP A 1 201 ? -8.650 -12.435 8.262 1.00 94.12 201 ASP A CA 1
ATOM 1628 C C . ASP A 1 201 ? -10.123 -12.098 7.965 1.00 94.12 201 ASP A C 1
ATOM 1630 O O . ASP A 1 201 ? -10.988 -12.640 8.663 1.00 94.12 201 ASP A O 1
ATOM 1634 N N . PRO A 1 202 ? -10.461 -11.244 6.981 1.00 96.12 202 PRO A N 1
ATOM 1635 C CA . PRO A 1 202 ? -9.605 -10.463 6.075 1.00 96.12 202 PRO A CA 1
ATOM 1636 C C . PRO A 1 202 ? -9.118 -9.111 6.620 1.00 96.12 202 PRO A C 1
ATOM 1638 O O . PRO A 1 202 ? -9.638 -8.593 7.609 1.00 96.12 202 PRO A O 1
ATOM 1641 N N . ILE A 1 203 ? -8.179 -8.486 5.898 1.00 97.62 203 ILE A N 1
ATOM 1642 C CA . ILE A 1 203 ? -7.817 -7.067 6.062 1.00 97.62 203 ILE A CA 1
ATOM 1643 C C . ILE A 1 203 ? -8.262 -6.273 4.835 1.00 97.62 203 ILE A C 1
ATOM 1645 O O . ILE A 1 203 ? -7.946 -6.634 3.704 1.00 97.62 203 ILE A O 1
ATOM 1649 N N . VAL A 1 204 ? -8.966 -5.165 5.067 1.00 98.12 204 VAL A N 1
ATOM 1650 C CA . VAL A 1 204 ? -9.510 -4.307 4.008 1.00 98.12 204 VAL A CA 1
ATOM 1651 C C . VAL A 1 204 ? -8.704 -3.018 3.923 1.00 98.12 204 VAL A C 1
ATOM 1653 O O . VAL A 1 204 ? -8.425 -2.389 4.941 1.00 98.12 204 VAL A O 1
ATOM 1656 N N . CYS A 1 205 ? -8.375 -2.575 2.714 1.00 98.06 205 CYS A N 1
ATOM 1657 C CA . CYS A 1 205 ? -7.790 -1.267 2.451 1.00 98.06 205 CYS A CA 1
ATOM 1658 C C . CYS A 1 205 ? -8.573 -0.550 1.348 1.00 98.06 205 CYS A C 1
ATOM 1660 O O . CYS A 1 205 ? -8.595 -1.006 0.209 1.00 98.06 205 CYS A O 1
ATOM 1662 N N . VAL A 1 206 ? -9.182 0.590 1.672 1.00 98.50 206 VAL A N 1
ATOM 1663 C CA . VAL A 1 206 ? -9.838 1.468 0.693 1.00 98.50 206 VAL A CA 1
ATOM 1664 C C . VAL A 1 206 ? -8.894 2.615 0.342 1.00 98.50 206 VAL A C 1
ATOM 1666 O O . VAL A 1 206 ? -8.357 3.272 1.236 1.00 98.50 206 VAL A O 1
ATOM 1669 N N . SER A 1 207 ? -8.659 2.840 -0.951 1.00 98.50 207 SER A N 1
ATOM 1670 C CA . SER A 1 207 ? -7.755 3.887 -1.451 1.00 98.50 207 SER A CA 1
ATOM 1671 C C . SER A 1 207 ? -8.534 5.130 -1.880 1.00 98.50 207 SER A C 1
ATOM 1673 O O . SER A 1 207 ? -9.518 5.015 -2.601 1.00 98.50 207 SER A O 1
ATOM 1675 N N . LEU A 1 208 ? -8.074 6.315 -1.481 1.00 98.25 208 LEU A N 1
ATOM 1676 C CA . LEU A 1 208 ? -8.685 7.618 -1.767 1.00 98.25 208 LEU A CA 1
ATOM 1677 C C . LEU A 1 208 ? -7.654 8.575 -2.398 1.00 98.25 208 LEU A C 1
ATOM 1679 O O . LEU A 1 208 ? -6.440 8.379 -2.266 1.00 98.25 208 LEU A O 1
ATOM 1683 N N . CYS A 1 209 ? -8.147 9.652 -3.011 1.00 97.44 209 CYS A N 1
ATOM 1684 C CA . CYS A 1 209 ? -7.410 10.734 -3.683 1.00 97.44 209 CYS A CA 1
ATOM 1685 C C . CYS A 1 209 ? -6.668 10.331 -4.963 1.00 97.44 209 CYS A C 1
ATOM 1687 O O . CYS A 1 209 ? -6.882 10.952 -6.001 1.00 97.44 209 CYS A O 1
ATOM 1689 N N . SER A 1 210 ? -5.793 9.327 -4.910 1.00 97.31 210 SER A N 1
ATOM 1690 C CA . SER A 1 210 ? -4.975 8.929 -6.056 1.00 97.31 210 SER A CA 1
ATOM 1691 C C . SER A 1 210 ? -4.582 7.456 -6.037 1.00 97.31 210 SER A C 1
ATOM 1693 O O . SER A 1 210 ? -4.618 6.780 -5.003 1.00 97.31 210 SER A O 1
ATOM 1695 N N . ASP A 1 211 ? -4.209 6.977 -7.219 1.00 97.62 211 ASP A N 1
ATOM 1696 C CA . ASP A 1 211 ? -3.715 5.627 -7.446 1.00 97.62 211 ASP A CA 1
ATOM 1697 C C . ASP A 1 211 ? -2.325 5.435 -6.825 1.00 97.62 211 ASP A C 1
ATOM 1699 O O . ASP A 1 211 ? -1.532 6.374 -6.710 1.00 97.62 211 ASP A O 1
ATOM 1703 N N . ILE A 1 212 ? -1.985 4.195 -6.469 1.00 97.81 212 ILE A N 1
ATOM 1704 C CA . ILE A 1 212 ? -0.611 3.845 -6.094 1.00 97.81 212 ILE A CA 1
ATOM 1705 C C . ILE A 1 212 ? -0.268 2.411 -6.455 1.00 97.81 212 ILE A C 1
ATOM 1707 O O . ILE A 1 212 ? -1.127 1.531 -6.415 1.00 97.81 212 ILE A O 1
ATOM 1711 N N . VAL A 1 213 ? 1.009 2.150 -6.728 1.00 96.81 213 VAL A N 1
ATOM 1712 C CA . VAL A 1 213 ? 1.502 0.775 -6.847 1.00 96.81 213 VAL A CA 1
ATOM 1713 C C . VAL A 1 213 ? 1.987 0.274 -5.488 1.00 96.81 213 VAL A C 1
ATOM 1715 O O . VAL A 1 213 ? 2.944 0.803 -4.913 1.00 96.81 213 VAL A O 1
ATOM 1718 N N . MET A 1 214 ? 1.331 -0.772 -4.988 1.00 97.25 214 MET A N 1
ATOM 1719 C CA . MET A 1 214 ? 1.741 -1.531 -3.811 1.00 97.25 214 MET A CA 1
ATOM 1720 C C . MET A 1 214 ? 2.533 -2.769 -4.249 1.00 97.25 214 MET A C 1
ATOM 1722 O O . MET A 1 214 ? 2.118 -3.502 -5.143 1.00 97.25 214 MET A O 1
ATOM 1726 N N . GLU A 1 215 ? 3.681 -3.004 -3.618 1.00 95.38 215 GLU A N 1
ATOM 1727 C CA . GLU A 1 215 ? 4.521 -4.175 -3.865 1.00 95.38 215 GLU A CA 1
ATOM 1728 C C . GLU A 1 215 ? 4.237 -5.257 -2.825 1.00 95.38 215 GLU A C 1
ATOM 1730 O O . GLU A 1 215 ? 4.372 -5.021 -1.622 1.00 95.38 215 GLU A O 1
ATOM 1735 N N . PHE A 1 216 ? 3.912 -6.453 -3.302 1.00 95.94 216 PHE A N 1
ATOM 1736 C CA . PHE A 1 216 ? 3.775 -7.667 -2.512 1.00 95.94 216 PHE A CA 1
ATOM 1737 C C . PHE A 1 216 ? 4.994 -8.553 -2.757 1.00 95.94 216 PHE A C 1
ATOM 1739 O O . PHE A 1 216 ? 5.246 -8.976 -3.880 1.00 95.94 216 PHE A O 1
ATOM 1746 N N . LYS A 1 217 ? 5.767 -8.849 -1.715 1.00 93.31 217 LYS A N 1
ATOM 1747 C CA . LYS A 1 217 ? 6.961 -9.702 -1.787 1.00 93.31 217 LYS A CA 1
ATOM 1748 C C . LYS A 1 217 ? 6.663 -11.048 -1.145 1.00 93.31 217 LYS A C 1
ATOM 1750 O O . LYS A 1 217 ? 6.208 -11.076 -0.001 1.00 93.31 217 LYS A O 1
ATOM 1755 N N . ASP A 1 218 ? 6.920 -12.140 -1.857 1.00 88.81 218 ASP A N 1
ATOM 1756 C CA . ASP A 1 218 ? 6.709 -13.491 -1.324 1.00 88.81 218 ASP A CA 1
ATOM 1757 C C . ASP A 1 218 ? 7.651 -13.719 -0.131 1.00 88.81 218 ASP A C 1
ATOM 1759 O O . ASP A 1 218 ? 8.866 -13.512 -0.221 1.00 88.81 218 ASP A O 1
ATOM 1763 N N . GLY A 1 219 ? 7.086 -14.131 1.005 1.00 85.50 219 GLY A N 1
ATOM 1764 C CA . GLY A 1 219 ? 7.837 -14.434 2.218 1.00 85.50 219 GLY A CA 1
ATOM 1765 C C . GLY A 1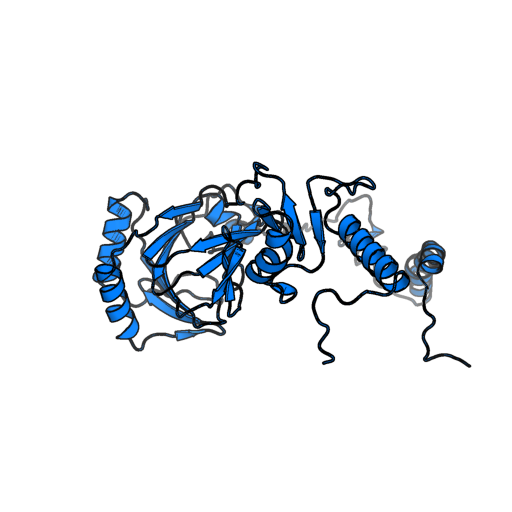 219 ? 8.862 -15.555 2.050 1.00 85.50 219 GLY A C 1
ATOM 1766 O O . GLY A 1 219 ? 9.912 -15.502 2.688 1.00 85.50 219 GLY A O 1
ATOM 1767 N N . ALA A 1 220 ? 8.581 -16.531 1.180 1.00 82.44 220 ALA A N 1
ATOM 1768 C CA . ALA A 1 220 ? 9.461 -17.671 0.918 1.00 82.44 220 ALA A CA 1
ATOM 1769 C C . ALA A 1 220 ? 10.557 -17.351 -0.113 1.00 82.44 220 ALA A C 1
ATOM 1771 O O . ALA A 1 220 ? 11.659 -17.889 -0.041 1.00 82.44 220 ALA A O 1
ATOM 1772 N N . ASN A 1 221 ? 10.269 -16.466 -1.073 1.00 82.31 221 ASN A N 1
ATOM 1773 C CA . ASN A 1 221 ? 11.222 -16.042 -2.093 1.00 82.31 221 ASN A CA 1
ATOM 1774 C C . ASN A 1 221 ? 11.104 -14.536 -2.336 1.00 82.31 221 ASN A C 1
ATOM 1776 O O . ASN A 1 221 ? 10.307 -14.080 -3.153 1.00 82.31 221 ASN A O 1
ATOM 1780 N N . SER A 1 222 ? 11.963 -13.764 -1.677 1.00 77.25 222 SER A N 1
ATOM 1781 C CA . SER A 1 222 ? 11.945 -12.300 -1.737 1.00 77.25 222 SER A CA 1
ATOM 1782 C C . SER A 1 222 ? 12.255 -11.708 -3.118 1.00 77.25 222 SER A C 1
ATOM 1784 O O . SER A 1 222 ? 12.025 -10.513 -3.318 1.00 77.25 222 SER A O 1
ATOM 1786 N N . ALA A 1 223 ? 12.745 -12.512 -4.071 1.00 75.25 223 ALA A N 1
ATOM 1787 C CA . ALA A 1 223 ? 12.902 -12.105 -5.465 1.00 75.25 223 ALA A CA 1
ATOM 1788 C C . ALA A 1 223 ? 11.569 -12.108 -6.239 1.00 75.25 223 ALA A C 1
ATOM 1790 O O . ALA A 1 223 ? 11.466 -11.456 -7.277 1.00 75.25 223 ALA A O 1
ATOM 1791 N N . ARG A 1 224 ? 10.534 -12.803 -5.743 1.00 81.62 224 ARG A N 1
ATOM 1792 C CA . ARG A 1 224 ? 9.183 -12.770 -6.318 1.00 81.62 224 ARG A CA 1
ATOM 1793 C C . ARG A 1 224 ? 8.427 -11.565 -5.769 1.00 81.62 224 ARG A C 1
ATOM 1795 O O . ARG A 1 224 ? 8.035 -11.542 -4.602 1.00 81.62 224 ARG A O 1
ATOM 1802 N N . ILE A 1 225 ? 8.232 -10.567 -6.627 1.00 87.50 225 ILE A N 1
ATOM 1803 C CA . ILE A 1 225 ? 7.547 -9.316 -6.296 1.00 87.50 225 ILE A CA 1
ATOM 1804 C C . ILE A 1 225 ? 6.335 -9.160 -7.214 1.00 87.50 225 ILE A C 1
ATOM 1806 O O . ILE A 1 225 ? 6.467 -9.116 -8.430 1.00 87.50 225 ILE A O 1
ATOM 1810 N N . ALA A 1 226 ? 5.149 -9.060 -6.642 1.00 91.19 226 ALA A N 1
ATOM 1811 C CA . ALA A 1 226 ? 3.932 -8.699 -7.347 1.00 91.19 226 ALA A CA 1
ATOM 1812 C C . ALA A 1 226 ? 3.688 -7.193 -7.192 1.00 91.19 226 ALA A C 1
ATOM 1814 O O . ALA A 1 226 ? 3.503 -6.699 -6.078 1.00 91.19 226 ALA A O 1
ATOM 1815 N N . SER A 1 227 ? 3.699 -6.459 -8.303 1.00 92.31 227 SER A N 1
ATOM 1816 C CA . SER A 1 227 ? 3.363 -5.031 -8.332 1.00 92.31 227 SER A CA 1
ATOM 1817 C C . SER A 1 227 ? 1.881 -4.877 -8.647 1.00 92.31 227 SER A C 1
ATOM 1819 O O . SER A 1 227 ? 1.442 -5.213 -9.746 1.00 92.31 227 SER A O 1
ATOM 1821 N N . VAL A 1 228 ? 1.111 -4.377 -7.684 1.00 95.06 228 VAL A N 1
ATOM 1822 C CA . VAL A 1 228 ? -0.349 -4.283 -7.764 1.00 95.06 228 VAL A CA 1
ATOM 1823 C C . VAL A 1 228 ? -0.769 -2.818 -7.752 1.00 95.06 228 VAL A C 1
ATOM 1825 O O . VAL A 1 228 ? -0.394 -2.065 -6.854 1.00 95.06 228 VAL A O 1
ATOM 1828 N N . LEU A 1 229 ? -1.551 -2.408 -8.753 1.00 96.25 229 LEU A N 1
ATOM 1829 C CA . LEU A 1 229 ? -2.109 -1.060 -8.826 1.00 96.25 229 LEU A CA 1
ATOM 1830 C C . LEU A 1 229 ? -3.371 -0.973 -7.966 1.00 96.25 229 LEU A C 1
ATOM 1832 O O . LEU A 1 229 ? -4.354 -1.660 -8.227 1.00 96.25 229 LEU A O 1
ATOM 1836 N N . LEU A 1 230 ? -3.354 -0.095 -6.968 1.00 97.69 230 LEU A N 1
ATOM 1837 C CA . LEU A 1 230 ? -4.518 0.249 -6.162 1.00 97.69 230 LEU A CA 1
ATOM 1838 C C . LEU A 1 230 ? -5.078 1.571 -6.668 1.00 97.69 230 LEU A C 1
ATOM 1840 O O . LEU A 1 230 ? -4.500 2.627 -6.404 1.00 97.69 230 LEU A O 1
ATOM 1844 N N . LYS A 1 231 ? -6.186 1.508 -7.407 1.00 98.12 231 LYS A N 1
ATOM 1845 C CA . LYS A 1 231 ? -6.831 2.698 -7.967 1.00 98.12 231 LYS A CA 1
ATOM 1846 C C . LYS A 1 231 ? -7.526 3.529 -6.890 1.00 98.12 231 LYS A C 1
ATOM 1848 O O . LYS A 1 231 ? -7.968 3.007 -5.863 1.00 98.12 231 LYS A O 1
ATOM 1853 N N . ARG A 1 232 ? -7.681 4.823 -7.129 1.00 98.38 232 ARG A N 1
ATOM 1854 C CA . ARG A 1 232 ? -8.562 5.705 -6.365 1.00 98.38 232 ARG A CA 1
ATOM 1855 C C . ARG A 1 232 ? -9.969 5.093 -6.287 1.00 98.38 232 ARG A C 1
ATOM 1857 O O . ARG A 1 232 ? -10.450 4.514 -7.260 1.00 98.38 232 ARG A O 1
ATOM 1864 N N . ARG A 1 233 ? -10.611 5.200 -5.120 1.00 98.50 233 ARG A N 1
ATOM 1865 C CA . ARG A 1 233 ? -11.921 4.612 -4.779 1.00 98.50 233 ARG A CA 1
ATOM 1866 C C . ARG A 1 233 ? -11.996 3.084 -4.840 1.00 98.50 233 ARG A C 1
ATOM 1868 O O . ARG A 1 233 ? -13.088 2.521 -4.768 1.00 98.50 233 ARG A O 1
ATOM 1875 N N . SER A 1 234 ? -10.865 2.396 -4.979 1.00 98.56 234 SER A N 1
ATOM 1876 C CA . SER A 1 234 ? -10.841 0.934 -4.969 1.00 98.56 234 SER A CA 1
ATOM 1877 C C . SER A 1 234 ? -10.763 0.371 -3.556 1.00 98.56 234 SER A C 1
ATOM 1879 O O . SER A 1 234 ? -10.213 0.991 -2.638 1.00 98.56 234 SER A O 1
ATOM 1881 N N . LEU A 1 235 ? -11.284 -0.842 -3.418 1.00 98.31 235 LEU A N 1
ATOM 1882 C CA . LEU A 1 235 ? -11.101 -1.714 -2.273 1.00 98.31 235 LEU A CA 1
ATOM 1883 C C . LEU A 1 235 ? -10.065 -2.783 -2.616 1.00 98.31 235 LEU A C 1
ATOM 1885 O O . LEU A 1 235 ? -10.135 -3.428 -3.659 1.00 98.31 235 LEU A O 1
ATOM 1889 N N . CYS A 1 236 ? -9.115 -2.978 -1.710 1.00 98.25 236 CYS A N 1
ATOM 1890 C CA . CYS A 1 236 ? -8.135 -4.050 -1.732 1.00 98.25 236 CYS A CA 1
ATOM 1891 C C . CYS A 1 236 ? -8.348 -4.931 -0.503 1.00 98.25 236 CYS A C 1
ATOM 1893 O O . CYS A 1 236 ? -8.264 -4.455 0.632 1.00 98.25 236 CYS A O 1
ATOM 1895 N N . LEU A 1 237 ? -8.648 -6.202 -0.736 1.00 97.62 237 LEU A N 1
ATOM 1896 C CA . LEU A 1 237 ? -8.935 -7.194 0.286 1.00 97.62 237 LEU A CA 1
ATOM 1897 C C . LEU A 1 237 ? -7.775 -8.182 0.348 1.00 97.62 237 LEU A C 1
ATOM 1899 O O . LEU A 1 237 ? -7.524 -8.927 -0.599 1.00 97.62 237 LEU A O 1
ATOM 1903 N N . LEU A 1 238 ? -7.062 -8.172 1.469 1.00 97.56 238 LEU A N 1
ATOM 1904 C CA . LEU A 1 238 ? -6.007 -9.130 1.751 1.00 97.56 238 LEU A CA 1
ATOM 1905 C C . LEU A 1 238 ? -6.629 -10.289 2.527 1.00 97.56 238 LEU A C 1
ATOM 1907 O O . LEU A 1 238 ? -6.985 -10.126 3.698 1.00 97.56 238 LEU A O 1
ATOM 1911 N N . GLN A 1 239 ? -6.741 -11.438 1.862 1.00 96.00 239 GLN A N 1
ATOM 1912 C CA . GLN A 1 239 ? -7.243 -12.690 2.422 1.00 96.00 239 GLN A CA 1
ATOM 1913 C C . GLN A 1 239 ? -6.201 -13.794 2.330 1.00 96.00 239 GLN A C 1
ATOM 1915 O O . GLN A 1 239 ? -5.281 -13.706 1.517 1.00 96.00 239 GLN A O 1
ATOM 1920 N N . GLY A 1 240 ? -6.337 -14.823 3.170 1.00 95.31 240 GLY A N 1
ATOM 1921 C CA . GLY A 1 240 ? -5.623 -16.086 2.994 1.00 95.31 240 GLY A CA 1
ATOM 1922 C C . GLY A 1 240 ? -4.126 -15.907 2.725 1.00 95.31 240 GLY A C 1
ATOM 1923 O O . GLY A 1 240 ? -3.393 -15.324 3.531 1.00 95.31 240 GLY A O 1
ATOM 1924 N N . GLU A 1 241 ? -3.654 -16.418 1.587 1.00 95.31 241 GLU A N 1
ATOM 1925 C CA . GLU A 1 241 ? -2.238 -16.334 1.229 1.00 95.31 241 GLU A CA 1
ATOM 1926 C C . GLU A 1 241 ? -1.735 -14.884 1.117 1.00 95.31 241 GLU A C 1
ATOM 1928 O O . GLU A 1 241 ? -0.700 -14.558 1.709 1.00 95.31 241 GLU A O 1
ATOM 1933 N N . ALA A 1 242 ? -2.463 -14.002 0.425 1.00 96.25 242 ALA A N 1
ATOM 1934 C CA . ALA A 1 242 ? -2.092 -12.598 0.233 1.00 96.25 242 ALA A CA 1
ATOM 1935 C C . ALA A 1 242 ? -1.865 -11.851 1.552 1.00 96.25 242 ALA A C 1
ATOM 1937 O O . ALA A 1 242 ? -0.987 -10.992 1.636 1.00 96.25 242 ALA A O 1
ATOM 1938 N N . ARG A 1 243 ? -2.634 -12.190 2.590 1.00 95.62 243 ARG A N 1
ATOM 1939 C CA . ARG A 1 243 ? -2.496 -11.596 3.921 1.00 95.62 243 ARG A CA 1
ATOM 1940 C C . ARG A 1 243 ? -1.304 -12.157 4.699 1.00 95.62 243 ARG A C 1
ATOM 1942 O O . ARG A 1 243 ? -0.550 -11.395 5.300 1.00 95.62 243 ARG A O 1
ATOM 1949 N N . TYR A 1 244 ? -1.183 -13.483 4.748 1.00 95.00 244 TYR A N 1
ATOM 1950 C CA . TYR A 1 244 ? -0.322 -14.172 5.717 1.00 95.00 244 TYR A CA 1
ATOM 1951 C C . TYR A 1 244 ? 1.071 -14.541 5.187 1.00 95.00 244 TYR A C 1
ATOM 1953 O O . TYR A 1 244 ? 1.994 -14.748 5.973 1.00 95.00 244 TYR A O 1
ATOM 1961 N N . ARG A 1 245 ? 1.239 -14.684 3.869 1.00 94.19 245 ARG A N 1
ATOM 1962 C CA . ARG A 1 245 ? 2.512 -15.098 3.249 1.00 94.19 245 ARG A CA 1
ATOM 1963 C C . ARG A 1 245 ? 3.236 -13.954 2.557 1.00 94.19 245 ARG A C 1
ATOM 1965 O O . ARG A 1 245 ? 4.464 -13.980 2.459 1.00 94.19 245 ARG A O 1
ATOM 1972 N N . TRP A 1 246 ? 2.502 -12.962 2.069 1.00 95.94 246 TRP A N 1
ATOM 1973 C CA . TRP A 1 246 ? 3.065 -11.878 1.275 1.00 95.94 246 TRP A CA 1
ATOM 1974 C C . TRP A 1 246 ? 3.295 -10.629 2.124 1.00 95.94 246 TRP A C 1
ATOM 1976 O O . TRP A 1 246 ? 2.401 -10.145 2.814 1.00 95.94 246 TRP A O 1
ATOM 1986 N N . LYS A 1 247 ? 4.511 -10.080 2.057 1.00 96.25 247 LYS A N 1
ATOM 1987 C CA . LYS A 1 247 ? 4.815 -8.781 2.662 1.00 96.25 247 LYS A CA 1
ATOM 1988 C C . LYS A 1 247 ? 4.377 -7.683 1.719 1.00 96.25 247 LYS A C 1
ATOM 1990 O O . LYS A 1 247 ? 4.919 -7.585 0.621 1.00 96.25 247 LYS A O 1
ATOM 1995 N N . HIS A 1 248 ? 3.489 -6.809 2.157 1.00 97.31 248 HIS A N 1
ATOM 1996 C CA . HIS A 1 248 ? 3.042 -5.683 1.351 1.00 97.31 248 HIS A CA 1
ATOM 1997 C C . HIS A 1 248 ? 3.771 -4.398 1.760 1.00 97.31 248 HIS A C 1
ATOM 1999 O O . HIS A 1 248 ? 4.207 -4.226 2.903 1.00 97.31 248 HIS A O 1
ATOM 2005 N N . GLY A 1 249 ? 3.965 -3.490 0.809 1.00 96.62 249 GLY A N 1
ATOM 2006 C CA . GLY A 1 249 ? 4.624 -2.216 1.057 1.00 96.62 249 GLY A CA 1
ATOM 2007 C C . GLY A 1 249 ? 4.453 -1.230 -0.087 1.00 96.62 249 GLY A C 1
ATOM 2008 O O . GLY A 1 249 ? 4.152 -1.598 -1.217 1.00 96.62 249 GLY A O 1
ATOM 2009 N N . ILE A 1 250 ? 4.680 0.044 0.208 1.00 96.75 250 ILE A N 1
ATOM 2010 C CA . ILE A 1 250 ? 4.700 1.119 -0.783 1.00 96.75 250 ILE A CA 1
ATOM 2011 C C . ILE A 1 250 ? 6.110 1.693 -0.752 1.00 96.75 250 ILE A C 1
ATOM 2013 O O . ILE A 1 250 ? 6.521 2.282 0.244 1.00 96.75 250 ILE A O 1
ATOM 2017 N N . VAL A 1 251 ? 6.877 1.501 -1.823 1.00 93.56 251 VAL A N 1
ATOM 2018 C CA . VAL A 1 251 ? 8.267 1.977 -1.892 1.00 93.56 251 VAL A CA 1
ATOM 2019 C C . VAL A 1 251 ? 8.306 3.504 -1.854 1.00 93.56 251 VAL A C 1
ATOM 2021 O O . VAL A 1 251 ? 7.469 4.149 -2.480 1.00 93.56 251 VAL A O 1
ATOM 2024 N N . ASN A 1 252 ? 9.282 4.094 -1.160 1.00 92.50 252 ASN A N 1
ATOM 2025 C CA . ASN A 1 252 ? 9.496 5.543 -1.152 1.00 92.50 252 ASN A CA 1
ATOM 2026 C C . ASN A 1 252 ? 10.015 6.008 -2.526 1.00 92.50 252 ASN A C 1
ATOM 2028 O O . ASN A 1 252 ? 11.206 5.893 -2.817 1.00 92.50 252 ASN A O 1
ATOM 2032 N N . ARG A 1 253 ? 9.120 6.509 -3.383 1.00 91.25 253 ARG A N 1
ATOM 2033 C CA . ARG A 1 253 ? 9.430 7.060 -4.713 1.00 91.25 253 ARG A CA 1
ATOM 2034 C C . ARG A 1 253 ? 8.372 8.075 -5.137 1.00 91.25 253 ARG A C 1
ATOM 2036 O O . ARG A 1 253 ? 7.257 8.058 -4.626 1.00 91.25 253 ARG A O 1
ATOM 2043 N N . LYS A 1 254 ? 8.739 8.986 -6.043 1.00 91.56 254 LYS A N 1
ATOM 2044 C CA . LYS A 1 254 ? 7.844 10.042 -6.560 1.00 91.56 254 LYS A CA 1
ATOM 2045 C C . LYS A 1 254 ? 7.053 9.627 -7.803 1.00 91.56 254 LYS A C 1
ATOM 2047 O O . LYS A 1 254 ? 6.090 10.296 -8.144 1.00 91.56 254 LYS A O 1
ATOM 2052 N N . HIS A 1 255 ? 7.458 8.544 -8.456 1.00 90.38 255 HIS A N 1
ATOM 2053 C CA . HIS A 1 255 ? 6.821 8.017 -9.657 1.00 90.38 255 HIS A CA 1
ATOM 2054 C C . HIS A 1 255 ? 6.688 6.504 -9.516 1.00 90.38 255 HIS A C 1
ATOM 2056 O O . HIS A 1 255 ? 7.588 5.867 -8.964 1.00 90.38 255 HIS A O 1
ATOM 2062 N N . ASP A 1 256 ? 5.591 5.950 -10.010 1.00 90.12 256 ASP A N 1
ATOM 2063 C CA . ASP A 1 256 ? 5.389 4.516 -10.164 1.00 90.12 256 ASP A CA 1
ATOM 2064 C C . ASP A 1 256 ? 5.522 4.110 -11.632 1.00 90.12 256 ASP A C 1
ATOM 2066 O O . ASP A 1 256 ? 5.351 4.922 -12.538 1.00 90.12 256 ASP A O 1
ATOM 2070 N N . ILE A 1 257 ? 5.832 2.836 -11.856 1.00 85.56 257 ILE A N 1
ATOM 2071 C CA . ILE A 1 257 ? 5.693 2.198 -13.164 1.00 85.56 257 ILE A CA 1
ATOM 2072 C C . ILE A 1 257 ? 4.363 1.457 -13.118 1.00 85.56 257 ILE A C 1
ATOM 2074 O O . ILE A 1 257 ? 4.176 0.586 -12.265 1.00 85.56 257 ILE A O 1
ATOM 2078 N N . HIS A 1 258 ? 3.433 1.816 -13.998 1.00 86.44 258 HIS A N 1
ATOM 2079 C CA . HIS A 1 258 ? 2.138 1.155 -14.071 1.00 86.44 258 HIS A CA 1
ATOM 2080 C C . HIS A 1 258 ? 2.349 -0.332 -14.406 1.00 86.44 258 HIS A C 1
ATOM 2082 O O . HIS A 1 258 ? 3.009 -0.635 -15.398 1.00 86.44 258 HIS A O 1
ATOM 2088 N N . PRO A 1 259 ? 1.804 -1.284 -13.628 1.00 83.44 259 PRO A N 1
ATOM 2089 C CA . PRO A 1 259 ? 2.181 -2.689 -13.770 1.00 83.44 259 PRO A CA 1
ATOM 2090 C C . PRO A 1 259 ? 1.715 -3.325 -15.088 1.00 83.44 259 PRO A C 1
ATOM 2092 O O . PRO A 1 259 ? 2.374 -4.237 -15.564 1.00 83.44 259 PRO A O 1
ATOM 2095 N N . ILE A 1 260 ? 0.623 -2.818 -15.679 1.00 80.62 260 ILE A N 1
ATOM 2096 C CA . ILE A 1 260 ? 0.095 -3.276 -16.979 1.00 80.62 260 ILE A CA 1
ATOM 2097 C C . ILE A 1 260 ? 0.687 -2.489 -18.159 1.00 80.62 260 ILE A C 1
ATOM 2099 O O . ILE A 1 260 ? 1.235 -3.071 -19.081 1.00 80.62 260 ILE A O 1
ATOM 2103 N N . THR A 1 261 ? 0.571 -1.156 -18.164 1.00 80.06 261 THR A N 1
ATOM 2104 C CA . THR A 1 261 ? 0.995 -0.335 -19.313 1.00 80.06 261 THR A CA 1
ATOM 2105 C C . THR A 1 261 ? 2.486 -0.011 -19.323 1.00 80.06 261 THR A C 1
ATOM 2107 O O . THR A 1 261 ? 2.971 0.556 -20.294 1.00 80.06 261 THR A O 1
ATOM 2110 N N . HIS A 1 262 ? 3.204 -0.291 -18.231 1.00 75.88 262 HIS A N 1
ATOM 2111 C CA . HIS A 1 262 ? 4.620 0.036 -18.028 1.00 75.88 262 HIS A CA 1
ATOM 2112 C C . HIS A 1 262 ? 4.981 1.524 -18.157 1.00 75.88 262 HIS A C 1
ATOM 2114 O O . HIS A 1 262 ? 6.160 1.884 -18.163 1.00 75.88 262 HIS A O 1
ATOM 2120 N N . ARG A 1 263 ? 3.976 2.405 -18.188 1.00 79.12 263 ARG A N 1
ATOM 2121 C CA . ARG A 1 263 ? 4.165 3.854 -18.246 1.00 79.12 263 ARG A CA 1
ATOM 2122 C C . ARG A 1 263 ? 4.525 4.419 -16.879 1.00 79.12 263 ARG A C 1
ATOM 2124 O O . ARG A 1 263 ? 4.119 3.895 -15.838 1.00 79.12 263 ARG A O 1
ATOM 2131 N N . VAL A 1 264 ? 5.285 5.508 -16.893 1.00 83.44 264 VAL A N 1
ATOM 2132 C CA . VAL A 1 264 ? 5.667 6.235 -15.680 1.00 83.44 264 VAL A CA 1
ATOM 2133 C C . VAL A 1 264 ? 4.517 7.128 -15.248 1.00 83.44 264 VAL A C 1
ATOM 2135 O O . VAL A 1 264 ? 4.073 7.982 -16.008 1.00 83.44 264 VAL A O 1
ATOM 2138 N N . VAL A 1 265 ? 4.057 6.962 -14.012 1.00 88.69 265 VAL A N 1
ATOM 2139 C CA . VAL A 1 265 ? 2.953 7.742 -13.447 1.00 88.69 265 VAL A CA 1
ATOM 2140 C C . VAL A 1 265 ? 3.456 8.517 -12.226 1.00 88.69 265 VAL A C 1
ATOM 2142 O O . VAL A 1 265 ? 3.995 7.903 -11.299 1.00 88.69 265 VAL A O 1
ATOM 2145 N N . PRO A 1 266 ? 3.328 9.857 -12.185 1.00 93.69 266 PRO A N 1
ATOM 2146 C CA . PRO A 1 266 ? 3.698 10.637 -11.009 1.00 93.69 266 PRO A CA 1
ATOM 2147 C C . PRO A 1 266 ? 2.740 10.350 -9.851 1.00 93.69 266 PRO A C 1
ATOM 2149 O O . PRO A 1 266 ? 1.522 10.331 -10.026 1.00 93.69 266 PRO A O 1
ATOM 2152 N N . ARG A 1 267 ? 3.288 10.164 -8.647 1.00 96.19 267 ARG A N 1
ATOM 2153 C CA . ARG A 1 267 ? 2.474 10.016 -7.439 1.00 96.19 267 ARG A CA 1
ATOM 2154 C C . ARG A 1 267 ? 1.882 11.352 -7.025 1.00 96.19 267 ARG A C 1
ATOM 2156 O O . ARG A 1 267 ? 2.546 12.386 -7.087 1.00 96.19 267 ARG A O 1
ATOM 2163 N N . GLN A 1 268 ? 0.657 11.289 -6.531 1.00 97.00 268 GLN A N 1
ATOM 2164 C CA . GLN A 1 268 ? -0.048 12.404 -5.913 1.00 97.00 268 GLN A CA 1
ATOM 2165 C C . GLN A 1 268 ? -0.297 12.089 -4.433 1.00 97.00 268 GLN A C 1
ATOM 2167 O O . GLN A 1 268 ? 0.130 11.046 -3.930 1.00 97.00 268 GLN A O 1
ATOM 2172 N N . LEU A 1 269 ? -0.957 13.006 -3.724 1.00 96.62 269 LEU A N 1
ATOM 2173 C CA . LEU A 1 269 ? -1.437 12.751 -2.370 1.00 96.62 269 LEU A CA 1
ATOM 2174 C C . LEU A 1 269 ? -2.353 11.523 -2.385 1.00 96.62 269 LEU A C 1
ATOM 2176 O O . LEU A 1 269 ? -3.336 11.486 -3.129 1.00 96.62 269 LEU A O 1
ATOM 2180 N N . ARG A 1 270 ? -2.041 10.527 -1.559 1.00 97.25 270 ARG A N 1
ATOM 2181 C CA . ARG A 1 270 ? -2.879 9.342 -1.370 1.00 97.25 270 ARG A CA 1
ATOM 2182 C C . ARG A 1 270 ? -3.291 9.223 0.080 1.00 97.25 270 ARG A C 1
ATOM 2184 O O . ARG A 1 270 ? -2.448 9.238 0.975 1.00 97.25 270 ARG A O 1
ATOM 2191 N N . VAL A 1 271 ? -4.574 8.971 0.294 1.00 97.62 271 VAL A N 1
ATOM 2192 C CA . VAL A 1 271 ? -5.105 8.576 1.596 1.00 97.62 271 VAL A CA 1
ATOM 2193 C C . VAL A 1 271 ? -5.592 7.136 1.497 1.00 97.62 271 VAL A C 1
ATOM 2195 O O . VAL A 1 271 ? -6.123 6.721 0.471 1.00 97.62 271 VAL A O 1
ATOM 2198 N N . SER A 1 272 ? -5.390 6.337 2.537 1.00 97.88 272 SER A N 1
ATOM 2199 C CA . SER A 1 272 ? -5.980 5.000 2.602 1.00 97.88 272 SER A CA 1
ATOM 2200 C C . SER A 1 272 ? -6.585 4.709 3.955 1.00 97.88 272 SER A C 1
ATOM 2202 O O . SER A 1 272 ? -5.939 4.965 4.972 1.00 97.88 272 SER A O 1
ATOM 2204 N N . VAL A 1 273 ? -7.769 4.105 3.943 1.00 98.19 273 VAL A N 1
ATOM 2205 C CA . VAL A 1 273 ? -8.489 3.637 5.126 1.00 98.19 273 VAL A CA 1
ATOM 2206 C C . VAL A 1 273 ? -8.294 2.128 5.228 1.00 98.19 273 VAL A C 1
ATOM 2208 O O . VAL A 1 273 ? -8.831 1.371 4.422 1.00 98.19 273 VAL A O 1
ATOM 2211 N N . THR A 1 274 ? -7.492 1.684 6.192 1.00 98.19 274 THR A N 1
ATOM 2212 C CA . THR A 1 274 ? -7.267 0.261 6.464 1.00 98.19 274 THR A CA 1
ATOM 2213 C C . THR A 1 274 ? -8.154 -0.176 7.622 1.00 98.19 274 THR A C 1
ATOM 2215 O O . THR A 1 274 ? -8.017 0.358 8.723 1.00 98.19 274 THR A O 1
ATOM 2218 N N . LEU A 1 275 ? -9.044 -1.138 7.385 1.00 98.06 275 LEU A N 1
ATOM 2219 C CA . LEU A 1 275 ? -9.981 -1.671 8.369 1.00 98.06 275 LEU A CA 1
ATOM 2220 C C . LEU A 1 275 ? -9.588 -3.099 8.737 1.00 98.06 275 LEU A C 1
ATOM 2222 O O . LEU A 1 275 ? -9.327 -3.934 7.867 1.00 98.06 275 LEU A O 1
ATOM 2226 N N . ARG A 1 276 ? -9.535 -3.368 10.040 1.00 96.94 276 ARG A N 1
ATOM 2227 C CA . ARG A 1 276 ? -9.115 -4.651 10.599 1.00 96.94 276 ARG A CA 1
ATOM 2228 C C . ARG A 1 276 ? -10.013 -5.050 11.757 1.00 96.94 276 ARG A C 1
ATOM 2230 O O . ARG A 1 276 ? -10.556 -4.205 12.469 1.00 96.94 276 ARG A O 1
ATOM 2237 N N . LYS A 1 277 ? -10.115 -6.355 11.969 1.00 96.00 277 LYS A N 1
ATOM 2238 C CA . LYS A 1 277 ? -10.713 -6.939 13.164 1.00 96.00 277 LYS A CA 1
ATOM 2239 C C . LYS A 1 277 ? -9.607 -7.389 14.107 1.00 96.00 277 LYS A C 1
ATOM 2241 O O . LYS A 1 277 ? -8.730 -8.133 13.679 1.00 96.00 277 LYS A O 1
ATOM 2246 N N . ILE A 1 278 ? -9.629 -6.957 15.364 1.00 94.06 278 ILE A N 1
ATOM 2247 C CA . ILE A 1 278 ? -8.667 -7.410 16.370 1.00 94.06 278 ILE A CA 1
ATOM 2248 C C . ILE A 1 278 ? -8.911 -8.878 16.690 1.00 94.06 278 ILE A C 1
ATOM 2250 O O . ILE A 1 278 ? -10.023 -9.292 17.029 1.00 94.06 278 ILE A O 1
ATOM 2254 N N . ARG A 1 279 ? -7.830 -9.649 16.611 1.00 92.00 279 ARG A N 1
ATOM 2255 C CA . ARG A 1 279 ? -7.791 -11.055 16.988 1.00 92.00 279 ARG A CA 1
ATOM 2256 C C . ARG A 1 279 ? -7.655 -11.169 18.504 1.00 92.00 279 ARG A C 1
ATOM 2258 O O . ARG A 1 279 ? -6.836 -10.495 19.122 1.00 92.00 279 ARG A O 1
ATOM 2265 N N . LYS A 1 280 ? -8.478 -12.031 19.102 1.00 89.06 280 LYS A N 1
ATOM 2266 C CA . LYS A 1 280 ? -8.449 -12.343 20.547 1.00 89.06 280 LYS A CA 1
ATOM 2267 C C . LYS A 1 280 ? -7.944 -13.752 20.840 1.00 89.06 280 LYS A C 1
ATOM 2269 O O . LYS A 1 280 ? -7.544 -14.038 21.963 1.00 89.06 280 LYS A O 1
ATOM 2274 N N . GLU A 1 281 ? -7.981 -14.617 19.836 1.00 89.12 281 GLU A N 1
ATOM 2275 C CA . GLU A 1 281 ? -7.613 -16.024 19.935 1.00 89.12 281 GLU A CA 1
ATOM 2276 C C . GLU A 1 281 ? -6.313 -16.310 19.175 1.00 89.12 281 GLU A C 1
ATOM 2278 O O . GLU A 1 281 ? -5.969 -15.567 18.257 1.00 89.12 281 GLU A O 1
ATOM 2283 N N . PRO A 1 282 ? -5.596 -17.398 19.498 1.00 87.81 282 PRO A N 1
ATOM 2284 C CA . PRO A 1 282 ? -4.419 -17.833 18.753 1.00 87.81 282 PRO A CA 1
ATOM 2285 C C . PRO A 1 282 ? -4.616 -17.880 17.234 1.00 87.81 282 PRO A C 1
ATOM 2287 O O . PRO A 1 282 ? -5.617 -18.396 16.737 1.00 87.81 282 PRO A O 1
ATOM 2290 N N . CYS A 1 283 ? -3.626 -17.408 16.471 1.00 89.94 283 CYS A N 1
ATOM 2291 C CA . CYS A 1 283 ? -3.702 -17.468 15.013 1.00 89.94 283 CYS A CA 1
ATOM 2292 C C . CYS A 1 283 ? -3.595 -18.916 14.496 1.00 89.94 283 CYS A C 1
ATOM 2294 O O . CYS A 1 283 ? -2.591 -19.609 14.699 1.00 89.94 283 CYS A O 1
ATOM 2296 N N . GLN A 1 284 ? -4.604 -19.353 13.739 1.00 90.00 284 GLN A N 1
ATOM 2297 C CA . GLN A 1 284 ? -4.672 -20.697 13.154 1.00 90.00 284 GLN A CA 1
ATOM 2298 C C . GLN A 1 284 ? -4.302 -20.755 11.662 1.00 90.00 284 GLN A C 1
ATOM 2300 O O . GLN A 1 284 ? -4.566 -21.756 11.005 1.00 90.00 284 GLN A O 1
ATOM 2305 N N . CYS A 1 285 ? -3.656 -19.719 11.115 1.00 90.38 285 CYS A N 1
ATOM 2306 C CA . CYS A 1 285 ? -3.257 -19.719 9.704 1.00 90.38 285 CYS A CA 1
ATOM 2307 C C . CYS A 1 285 ? -2.331 -20.911 9.357 1.00 90.38 285 CYS A C 1
ATOM 2309 O O . CYS A 1 285 ? -1.556 -21.354 10.219 1.00 90.38 285 CYS A O 1
ATOM 2311 N N . PRO A 1 286 ? -2.367 -21.410 8.103 1.00 90.75 286 PRO A N 1
ATOM 2312 C CA . PRO A 1 286 ? -1.497 -22.503 7.659 1.00 90.75 286 PRO A CA 1
ATOM 2313 C C . PRO A 1 286 ? -0.032 -22.061 7.489 1.00 90.75 286 PRO A C 1
ATOM 2315 O O . PRO A 1 286 ? 0.869 -22.890 7.423 1.00 90.75 286 PRO A O 1
ATOM 2318 N N . PHE A 1 287 ? 0.228 -20.753 7.458 1.00 90.19 287 PHE A N 1
ATOM 2319 C CA . PHE A 1 287 ? 1.538 -20.158 7.201 1.00 90.19 287 PHE A CA 1
ATOM 2320 C C . PHE A 1 287 ? 2.356 -19.958 8.490 1.00 90.19 287 PHE A C 1
ATOM 2322 O O . PHE A 1 287 ? 2.695 -18.831 8.861 1.00 90.19 287 PHE A O 1
ATOM 2329 N N . LYS A 1 288 ? 2.658 -21.053 9.200 1.00 87.62 288 LYS A N 1
ATOM 2330 C CA . LYS A 1 288 ? 3.317 -21.016 10.523 1.00 87.62 288 LYS A CA 1
ATOM 2331 C C . LYS A 1 288 ? 4.696 -20.352 10.513 1.00 87.62 288 LYS A C 1
ATOM 2333 O O . LYS A 1 288 ? 5.010 -19.600 11.425 1.00 87.62 288 LYS A O 1
ATOM 2338 N N . GLU A 1 289 ? 5.463 -20.521 9.439 1.00 86.00 289 GLU A N 1
ATOM 2339 C CA . GLU A 1 289 ? 6.803 -19.934 9.266 1.00 86.00 289 GLU A CA 1
ATOM 2340 C C . GLU A 1 289 ? 6.810 -18.392 9.339 1.00 86.00 289 GLU A C 1
ATOM 2342 O O . GLU A 1 289 ? 7.757 -17.763 9.829 1.00 86.00 289 GLU A O 1
ATOM 2347 N N . PHE A 1 290 ? 5.725 -17.764 8.879 1.00 87.25 290 PHE A N 1
ATOM 2348 C CA . PHE A 1 290 ? 5.568 -16.308 8.864 1.00 87.25 290 PHE A CA 1
ATOM 2349 C C . PHE A 1 290 ? 4.749 -15.790 10.050 1.00 87.25 290 PHE A C 1
ATOM 2351 O O . PHE A 1 290 ? 4.778 -14.595 10.333 1.00 87.25 290 PHE A O 1
ATOM 2358 N N . CYS A 1 291 ? 4.071 -16.683 10.774 1.00 88.50 291 CYS A N 1
ATOM 2359 C CA . CYS A 1 291 ? 3.213 -16.338 11.894 1.00 88.50 291 CYS A CA 1
ATOM 2360 C C . CYS A 1 291 ? 4.022 -15.970 13.139 1.00 88.50 291 CYS A C 1
ATOM 2362 O O . CYS A 1 291 ? 4.918 -16.695 13.564 1.00 88.50 291 CYS A O 1
ATOM 2364 N N . ASP A 1 292 ? 3.685 -14.836 13.748 1.00 85.75 292 ASP A N 1
ATOM 2365 C CA . ASP A 1 292 ? 4.305 -14.354 14.980 1.00 85.75 292 ASP A CA 1
ATOM 2366 C C . ASP A 1 292 ? 3.728 -15.007 16.245 1.00 85.75 292 ASP A C 1
ATOM 2368 O O . ASP A 1 292 ? 4.425 -15.077 17.251 1.00 85.75 292 ASP A O 1
ATOM 2372 N N . TRP A 1 293 ? 2.516 -15.571 16.182 1.00 72.38 293 TRP A N 1
ATOM 2373 C CA . TRP A 1 293 ? 1.914 -16.283 17.318 1.00 72.38 293 TRP A CA 1
ATOM 2374 C C . TRP A 1 293 ? 2.741 -17.501 17.752 1.00 72.38 293 TRP A C 1
ATOM 2376 O O . TRP A 1 293 ? 2.948 -17.744 18.936 1.00 72.38 293 TRP A O 1
ATOM 2386 N N . ASP A 1 294 ? 3.263 -18.256 16.786 1.00 59.31 294 ASP A N 1
ATOM 2387 C CA . ASP A 1 294 ? 4.081 -19.444 17.062 1.00 59.31 294 ASP A CA 1
ATOM 2388 C C . ASP A 1 294 ? 5.492 -19.076 17.568 1.00 59.31 294 ASP A C 1
ATOM 2390 O O . ASP A 1 294 ? 6.244 -19.912 18.066 1.00 59.31 294 ASP A O 1
ATOM 2394 N N . ARG A 1 295 ? 5.872 -17.791 17.492 1.00 56.91 295 ARG A N 1
ATOM 2395 C CA . ARG A 1 295 ? 7.193 -17.329 17.938 1.00 56.91 295 ARG A CA 1
ATOM 2396 C C . ARG A 1 295 ? 7.276 -17.157 19.448 1.00 56.91 295 ARG A C 1
ATOM 2398 O O . ARG A 1 295 ? 8.375 -17.299 19.977 1.00 56.91 295 ARG A O 1
ATOM 2405 N N . GLU A 1 296 ? 6.164 -16.965 20.161 1.00 48.19 296 GLU A N 1
ATOM 2406 C CA . GLU A 1 296 ? 6.172 -17.051 21.633 1.00 48.19 296 GLU A CA 1
ATOM 2407 C C . GLU A 1 296 ? 6.417 -18.488 22.125 1.00 48.19 296 GLU A C 1
ATOM 2409 O O . GLU A 1 296 ? 6.977 -18.684 23.202 1.00 48.19 296 GLU A O 1
ATOM 2414 N N . VAL A 1 297 ? 6.113 -19.501 21.301 1.00 43.09 297 VAL A N 1
ATOM 2415 C CA . VAL A 1 297 ? 6.436 -20.914 21.578 1.00 43.09 297 VAL A CA 1
ATOM 2416 C C . VAL A 1 297 ? 7.807 -21.314 21.019 1.00 43.09 297 VAL A C 1
ATOM 2418 O O . VAL A 1 297 ? 8.260 -22.436 21.240 1.00 43.09 297 VAL A O 1
ATOM 2421 N N . THR A 1 298 ? 8.588 -20.370 20.470 1.00 42.03 298 THR A N 1
ATOM 2422 C CA . THR A 1 298 ? 10.054 -20.503 20.496 1.00 42.03 298 THR A CA 1
ATOM 2423 C C . THR A 1 298 ? 10.592 -20.218 21.901 1.00 42.03 298 THR A C 1
ATOM 2425 O O . THR A 1 298 ? 11.573 -19.504 22.103 1.00 42.03 298 THR A O 1
ATOM 2428 N N . LEU A 1 299 ? 10.064 -20.948 22.889 1.00 43.28 299 LEU A N 1
ATOM 2429 C CA . LEU A 1 299 ? 10.974 -21.702 23.729 1.00 43.28 299 LEU A CA 1
ATOM 2430 C C . LEU A 1 299 ? 11.879 -22.445 22.741 1.00 43.28 299 LEU A C 1
ATOM 2432 O O . LEU A 1 299 ? 11.558 -23.541 22.283 1.00 43.28 299 LEU A O 1
ATOM 2436 N N . ARG A 1 300 ? 13.022 -21.846 22.369 1.00 44.12 300 ARG A N 1
ATOM 2437 C CA . ARG A 1 300 ? 14.190 -22.658 22.048 1.00 44.12 300 ARG A CA 1
ATOM 2438 C C . ARG A 1 300 ? 14.182 -23.668 23.180 1.00 44.12 300 ARG A C 1
ATOM 2440 O O . ARG A 1 300 ? 14.334 -23.258 24.329 1.00 44.12 300 ARG A O 1
ATOM 2447 N N . LYS A 1 301 ? 13.866 -24.938 22.908 1.00 44.00 301 LYS A N 1
ATOM 2448 C CA . LYS A 1 301 ? 14.133 -25.997 23.872 1.00 44.00 301 LYS A CA 1
ATOM 2449 C C . LYS A 1 301 ? 15.630 -25.882 24.074 1.00 44.00 301 LYS A C 1
ATOM 2451 O O . LYS A 1 301 ? 16.399 -26.360 23.244 1.00 44.00 301 LYS A O 1
ATOM 2456 N N . ILE A 1 302 ? 16.034 -25.129 25.091 1.00 50.03 302 ILE A N 1
ATOM 2457 C CA . ILE A 1 302 ? 17.408 -25.085 25.530 1.00 50.03 302 ILE A CA 1
ATOM 2458 C C . ILE A 1 302 ? 17.620 -26.526 25.954 1.00 50.03 302 ILE A C 1
ATOM 2460 O O . ILE A 1 302 ? 17.037 -26.996 26.931 1.00 50.03 302 ILE A O 1
ATOM 2464 N N . ARG A 1 303 ? 18.320 -27.285 25.110 1.00 51.88 303 ARG A N 1
ATOM 2465 C CA . ARG A 1 303 ? 18.790 -28.601 25.504 1.00 51.88 303 ARG A CA 1
ATOM 2466 C C . ARG A 1 303 ? 19.705 -28.342 26.690 1.00 51.88 303 ARG A C 1
ATOM 2468 O O . ARG A 1 303 ? 20.787 -27.790 26.517 1.00 51.88 303 ARG A O 1
ATOM 2475 N N . ASN A 1 304 ? 19.232 -28.714 27.875 1.00 61.44 304 ASN A N 1
ATOM 2476 C CA . ASN A 1 304 ? 20.043 -28.748 29.090 1.00 61.44 304 ASN A CA 1
ATOM 2477 C C . ASN A 1 304 ? 21.053 -29.904 29.047 1.00 61.44 304 ASN A C 1
ATOM 2479 O O . ASN A 1 304 ? 21.955 -29.966 29.872 1.00 61.44 304 ASN A O 1
ATOM 2483 N N . GLU A 1 305 ? 20.894 -30.818 28.088 1.00 69.38 305 GLU A N 1
ATOM 2484 C CA . GLU A 1 305 ? 21.791 -31.942 27.869 1.00 69.38 305 GLU A CA 1
ATOM 2485 C C . GLU A 1 305 ? 22.721 -31.713 26.677 1.00 69.38 305 GLU A C 1
ATOM 2487 O O . GLU A 1 305 ? 22.285 -31.138 25.667 1.00 69.38 305 GLU A O 1
ATOM 2492 N N . PRO A 1 306 ? 23.953 -32.253 26.745 1.00 70.12 306 PRO A N 1
ATOM 2493 C CA . PRO A 1 306 ? 24.918 -32.133 25.673 1.00 70.12 306 PRO A CA 1
ATOM 2494 C C . PRO A 1 306 ? 24.409 -32.523 24.299 1.00 70.12 306 PRO A C 1
ATOM 2496 O O . PRO A 1 306 ? 23.687 -33.511 24.125 1.00 70.12 306 PRO A O 1
ATOM 2499 N N . CYS A 1 307 ? 24.795 -31.738 23.292 1.00 75.75 307 CYS A N 1
ATOM 2500 C CA . CYS A 1 307 ? 24.622 -32.155 21.912 1.00 75.75 307 CYS A CA 1
ATOM 2501 C C . CYS A 1 307 ? 25.472 -33.411 21.666 1.00 75.75 307 CYS A C 1
ATOM 2503 O O . CYS A 1 307 ? 26.666 -33.418 21.940 1.00 75.75 307 CYS A O 1
ATOM 2505 N N . GLN A 1 308 ? 24.856 -34.472 21.144 1.00 78.62 308 GLN A N 1
ATOM 2506 C CA . GLN A 1 308 ? 25.534 -35.730 20.802 1.00 78.62 308 GLN A CA 1
ATOM 2507 C C . GLN A 1 308 ? 25.776 -35.850 19.288 1.00 78.62 308 GLN A C 1
ATOM 2509 O O . GLN A 1 308 ? 25.722 -36.944 18.731 1.00 78.62 308 GLN A O 1
ATOM 2514 N N . CYS A 1 309 ? 25.948 -34.727 18.580 1.00 74.69 309 CYS A N 1
ATOM 2515 C CA . CYS A 1 309 ? 26.196 -34.780 17.143 1.00 74.69 309 CYS A CA 1
ATOM 2516 C C . CYS A 1 309 ? 27.601 -35.348 16.851 1.00 74.69 309 CYS A C 1
ATOM 2518 O O . CYS A 1 309 ? 28.522 -35.167 17.648 1.00 74.69 309 CYS A O 1
ATOM 2520 N N . PRO A 1 310 ? 27.793 -36.005 15.694 1.00 69.75 310 PRO A N 1
ATOM 2521 C CA . PRO A 1 310 ? 29.105 -36.506 15.280 1.00 69.75 310 PRO A CA 1
ATOM 2522 C C . PRO A 1 310 ? 30.065 -35.387 14.831 1.00 69.75 310 PRO A C 1
ATOM 2524 O O . PRO A 1 310 ? 31.238 -35.651 14.599 1.00 69.75 310 PRO A O 1
ATOM 2527 N N . PHE A 1 311 ? 29.580 -34.145 14.726 1.00 73.12 311 PHE A N 1
ATOM 2528 C CA . PHE A 1 311 ? 30.298 -32.980 14.204 1.00 73.12 311 PHE A CA 1
ATOM 2529 C C . PHE A 1 311 ? 30.678 -32.010 15.336 1.00 73.12 311 PHE A C 1
ATOM 2531 O O . PHE A 1 311 ? 30.178 -30.884 15.387 1.00 73.12 311 PHE A O 1
ATOM 2538 N N . LYS A 1 312 ? 31.505 -32.462 16.288 1.00 66.56 312 LYS A N 1
ATOM 2539 C CA . LYS A 1 312 ? 31.869 -31.678 17.487 1.00 66.56 312 LYS A CA 1
ATOM 2540 C C . LYS A 1 312 ? 32.493 -30.316 17.159 1.00 66.56 312 LYS A C 1
ATOM 2542 O O . LYS A 1 312 ? 32.126 -29.323 17.771 1.00 66.56 312 LYS A O 1
ATOM 2547 N N . GLU A 1 313 ? 33.340 -30.263 16.135 1.00 60.75 313 GLU A N 1
ATOM 2548 C CA . GLU A 1 313 ? 34.052 -29.059 15.673 1.00 60.75 313 GLU A CA 1
ATOM 2549 C C . GLU A 1 313 ? 33.133 -27.928 15.162 1.00 60.75 313 GLU A C 1
ATOM 2551 O O . GLU A 1 313 ? 33.505 -26.758 15.189 1.00 60.75 313 GLU A O 1
ATOM 2556 N N . PHE A 1 314 ? 31.900 -28.259 14.761 1.00 62.28 314 PHE A N 1
ATOM 2557 C CA . PHE A 1 314 ? 30.878 -27.300 14.322 1.00 62.28 314 PHE A CA 1
ATOM 2558 C C . PHE A 1 314 ? 29.741 -27.143 15.343 1.00 62.28 314 PHE A C 1
ATOM 2560 O O . PHE A 1 314 ? 28.725 -26.503 15.063 1.00 62.28 314 PHE A O 1
ATOM 2567 N N . CYS A 1 315 ? 29.862 -27.773 16.515 1.00 67.69 315 CYS A N 1
ATOM 2568 C CA . CYS A 1 315 ? 28.802 -27.815 17.503 1.00 67.69 315 CYS A CA 1
ATOM 2569 C C . CYS A 1 315 ? 28.908 -26.656 18.497 1.00 67.69 315 CYS A C 1
ATOM 2571 O O . CYS A 1 315 ? 29.798 -26.615 19.340 1.00 67.69 315 CYS A O 1
ATOM 2573 N N . ASP A 1 316 ? 27.906 -25.776 18.491 1.00 65.81 316 ASP A N 1
ATOM 2574 C CA . ASP A 1 316 ? 27.783 -24.658 19.436 1.00 65.81 316 ASP A CA 1
ATOM 2575 C C . ASP A 1 316 ? 27.764 -25.054 20.924 1.00 65.81 316 ASP A C 1
ATOM 2577 O O . ASP A 1 316 ? 27.901 -24.187 21.788 1.00 65.81 316 ASP A O 1
ATOM 2581 N N . TRP A 1 317 ? 27.550 -26.337 21.231 1.00 67.88 317 TRP A N 1
ATOM 2582 C CA . TRP A 1 317 ? 27.481 -26.864 22.594 1.00 67.88 317 TRP A CA 1
ATOM 2583 C C . TRP A 1 317 ? 28.868 -27.204 23.171 1.00 67.88 317 TRP A C 1
ATOM 2585 O O . TRP A 1 317 ? 29.004 -27.289 24.386 1.00 67.88 317 TRP A O 1
ATOM 2595 N N . ASP A 1 318 ? 29.903 -27.348 22.335 1.00 64.31 318 ASP A N 1
ATOM 2596 C CA . ASP A 1 318 ? 31.264 -27.733 22.750 1.00 64.31 318 ASP A CA 1
ATOM 2597 C C . ASP A 1 318 ? 32.182 -26.521 23.020 1.00 64.31 318 ASP A C 1
ATOM 2599 O O . ASP A 1 318 ? 33.382 -26.538 22.757 1.00 64.31 318 ASP A O 1
ATOM 2603 N N . ARG A 1 319 ? 31.619 -25.423 23.547 1.00 60.06 319 ARG A N 1
ATOM 2604 C CA . ARG A 1 319 ? 32.367 -24.174 23.819 1.00 60.06 319 ARG A CA 1
ATOM 2605 C C . ARG A 1 319 ? 33.345 -24.271 24.993 1.00 60.06 319 ARG A C 1
ATOM 2607 O O . ARG A 1 319 ? 34.191 -23.396 25.142 1.00 60.06 319 ARG A O 1
ATOM 2614 N N . GLU A 1 320 ? 33.233 -25.313 25.813 1.00 59.88 320 GLU A N 1
ATOM 2615 C CA . GLU A 1 320 ? 34.148 -25.611 26.926 1.00 59.88 320 GLU A CA 1
ATOM 2616 C C . GLU A 1 320 ? 35.003 -26.873 26.670 1.00 59.88 320 GLU A C 1
ATOM 2618 O O . GLU A 1 320 ? 35.785 -27.262 27.534 1.00 59.88 320 GLU A O 1
ATOM 2623 N N . GLY A 1 321 ? 34.882 -27.500 25.490 1.00 64.56 321 GLY A N 1
ATOM 2624 C CA . GLY A 1 321 ? 35.605 -28.720 25.107 1.00 64.56 321 GLY A CA 1
ATOM 2625 C C . GLY A 1 321 ? 36.707 -28.486 24.071 1.00 64.56 321 GLY A C 1
ATOM 2626 O O . GLY A 1 321 ? 37.595 -27.660 24.283 1.00 64.56 321 GLY A O 1
ATOM 2627 N N . GLU A 1 322 ? 36.696 -29.225 22.960 1.00 58.41 322 GLU A N 1
ATOM 2628 C CA . GLU A 1 322 ? 37.777 -29.197 21.954 1.00 58.41 322 GLU A CA 1
ATOM 2629 C C . GLU A 1 322 ? 37.855 -27.861 21.199 1.00 58.41 322 GLU A C 1
ATOM 2631 O O . GLU A 1 322 ? 38.939 -27.458 20.775 1.00 58.41 322 GLU A O 1
ATOM 2636 N N . MET A 1 323 ? 36.728 -27.148 21.101 1.00 56.75 323 MET A N 1
ATOM 2637 C CA . MET A 1 323 ? 36.621 -25.813 20.498 1.00 56.75 323 MET A CA 1
ATOM 2638 C C . MET A 1 323 ? 36.607 -24.680 21.539 1.00 56.75 323 MET A C 1
ATOM 2640 O O . MET A 1 323 ? 36.216 -23.550 21.231 1.00 56.75 323 MET A O 1
ATOM 2644 N N . SER A 1 324 ? 37.017 -24.967 22.781 1.00 66.56 324 SER A N 1
ATOM 2645 C CA . SER A 1 324 ? 37.167 -23.948 23.823 1.00 66.56 324 SER A CA 1
ATOM 2646 C C . SER A 1 324 ? 38.227 -22.907 23.460 1.00 66.56 324 SER A C 1
ATOM 2648 O O . SER A 1 324 ? 39.151 -23.163 22.684 1.00 66.56 324 SER A O 1
ATOM 2650 N N . VAL A 1 325 ? 38.089 -21.699 24.023 1.00 66.44 325 VAL A N 1
ATOM 2651 C CA . VAL A 1 325 ? 39.116 -20.660 23.867 1.00 66.44 325 VAL A CA 1
ATOM 2652 C C . VAL A 1 325 ? 40.438 -21.232 24.393 1.00 66.44 325 VAL A C 1
ATOM 2654 O O . VAL A 1 325 ? 40.484 -21.631 25.560 1.00 66.44 325 VAL A O 1
ATOM 2657 N N . PRO A 1 326 ? 41.508 -21.284 23.577 1.00 69.69 326 PRO A N 1
ATOM 2658 C CA . PRO A 1 326 ? 42.737 -21.956 23.972 1.00 69.69 326 PRO A CA 1
ATOM 2659 C C . PRO A 1 326 ? 43.319 -21.331 25.238 1.00 69.69 326 PRO A C 1
ATOM 2661 O O . PRO A 1 326 ? 43.563 -20.126 25.288 1.00 69.69 326 PRO A O 1
ATOM 2664 N N . SER A 1 327 ? 43.573 -22.150 26.259 1.00 73.50 327 SER A N 1
ATOM 2665 C CA . SER A 1 327 ? 44.153 -21.692 27.528 1.00 73.50 327 SER A CA 1
ATOM 2666 C C . SER A 1 327 ? 45.643 -21.340 27.428 1.00 73.50 327 SER A C 1
ATOM 2668 O O . SER A 1 327 ? 46.205 -20.767 28.359 1.00 73.50 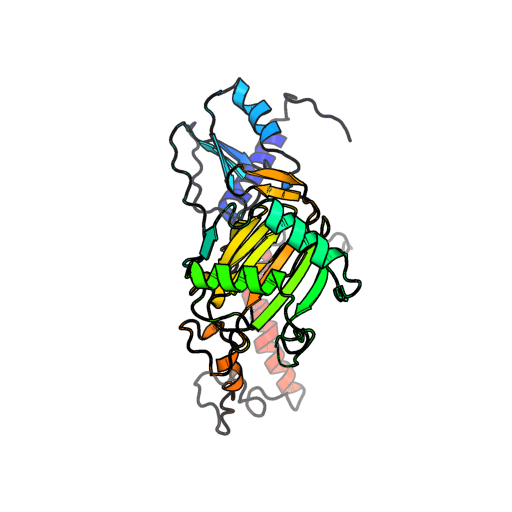327 SER A O 1
ATOM 2670 N N . ASP A 1 328 ? 46.299 -21.702 26.322 1.00 80.50 328 ASP A N 1
ATOM 2671 C CA . ASP A 1 328 ? 47.722 -21.480 26.087 1.00 80.50 328 ASP A CA 1
ATOM 2672 C C . ASP A 1 328 ? 48.034 -21.142 24.615 1.00 80.50 328 ASP A C 1
ATOM 2674 O O . ASP A 1 328 ? 47.345 -21.565 23.682 1.00 80.50 328 ASP A O 1
ATOM 2678 N N . ASN A 1 329 ? 49.126 -20.397 24.408 1.00 79.12 329 ASN A N 1
ATOM 2679 C CA . ASN A 1 329 ? 49.547 -19.917 23.086 1.00 79.12 329 ASN A CA 1
ATOM 2680 C C . ASN A 1 329 ? 49.910 -21.040 22.104 1.00 79.12 329 ASN A C 1
ATOM 2682 O O . ASN A 1 329 ? 49.801 -20.849 20.895 1.00 79.12 329 ASN A O 1
ATOM 2686 N N . LYS A 1 330 ? 50.360 -22.203 22.588 1.00 80.12 330 LYS A N 1
ATOM 2687 C CA . LYS A 1 330 ? 50.771 -23.312 21.717 1.00 80.12 330 LYS A CA 1
ATOM 2688 C C . LYS A 1 330 ? 49.546 -23.981 21.093 1.00 80.12 330 LYS A C 1
ATOM 2690 O O . LYS A 1 330 ? 49.566 -24.319 19.911 1.00 80.12 330 LYS A O 1
ATOM 2695 N N . SER A 1 331 ? 48.478 -24.120 21.870 1.00 74.50 331 SER A N 1
ATOM 2696 C CA . SER A 1 331 ? 47.171 -24.588 21.409 1.00 74.50 331 SER A CA 1
ATOM 2697 C C . SER A 1 331 ? 46.516 -23.592 20.445 1.00 74.50 331 SER A C 1
ATOM 2699 O O . SER A 1 331 ? 45.984 -24.012 19.417 1.00 74.50 331 SER A O 1
ATOM 2701 N N . ALA A 1 332 ? 46.635 -22.285 20.711 1.00 75.75 332 ALA A N 1
ATOM 2702 C CA . ALA A 1 332 ? 46.155 -21.233 19.809 1.00 75.75 332 ALA A CA 1
ATOM 2703 C C . ALA A 1 332 ? 46.848 -21.268 18.436 1.00 75.75 332 ALA A C 1
ATOM 2705 O O . ALA A 1 332 ? 46.168 -21.296 17.414 1.00 75.75 332 ALA A O 1
ATOM 2706 N N . LEU A 1 333 ? 48.184 -21.368 18.410 1.00 80.00 333 LEU A N 1
ATOM 2707 C CA . LEU A 1 333 ? 48.972 -21.478 17.173 1.00 80.00 333 LEU A CA 1
ATOM 2708 C C . LEU A 1 333 ? 48.599 -22.711 16.337 1.00 80.00 333 LEU A C 1
ATOM 2710 O O . LEU A 1 333 ? 48.595 -22.652 15.110 1.00 80.00 333 LEU A O 1
ATOM 2714 N N . ARG A 1 334 ? 48.275 -23.836 16.986 1.00 79.94 334 ARG A N 1
ATOM 2715 C CA . ARG A 1 334 ? 47.835 -25.055 16.290 1.00 79.94 334 ARG A CA 1
ATOM 2716 C C . ARG A 1 334 ? 46.484 -24.856 15.597 1.00 79.94 334 ARG A C 1
ATOM 2718 O O . ARG A 1 334 ? 46.337 -25.253 14.446 1.00 79.94 334 ARG A O 1
ATOM 2725 N N . ILE A 1 335 ? 45.524 -24.247 16.295 1.00 74.75 335 ILE A N 1
ATOM 2726 C CA . ILE A 1 335 ? 44.180 -23.960 15.767 1.00 74.75 335 ILE A CA 1
ATOM 2727 C C . ILE A 1 335 ? 44.261 -22.929 14.637 1.00 74.75 335 ILE A C 1
ATOM 2729 O O . ILE A 1 335 ? 43.641 -23.117 13.595 1.00 74.75 335 ILE A O 1
ATOM 2733 N N . GLU A 1 336 ? 45.069 -21.880 14.798 1.00 78.75 336 GLU A N 1
ATOM 2734 C CA . GLU A 1 336 ? 45.328 -20.898 13.740 1.00 78.75 336 GLU A CA 1
ATOM 2735 C C . GLU A 1 336 ? 45.950 -21.557 12.498 1.00 78.75 336 GLU A C 1
ATOM 2737 O O . GLU A 1 336 ? 45.503 -21.313 11.379 1.00 78.75 336 GLU A O 1
ATOM 2742 N N . GLY A 1 337 ? 46.912 -22.467 12.686 1.00 80.00 337 GLY A N 1
ATOM 2743 C CA . GLY A 1 337 ? 47.467 -23.279 11.603 1.00 80.00 337 GLY A CA 1
ATOM 2744 C C . GLY A 1 337 ? 46.396 -24.053 10.827 1.00 80.00 337 GLY A C 1
ATOM 2745 O O . GLY A 1 337 ? 46.293 -23.898 9.615 1.00 80.00 337 GLY A O 1
ATOM 2746 N N . GLN A 1 338 ? 45.562 -24.821 11.530 1.00 76.88 338 GLN A N 1
ATOM 2747 C CA . GLN A 1 338 ? 44.571 -25.706 10.905 1.00 76.88 338 GLN A CA 1
ATOM 2748 C C . GLN A 1 338 ? 43.391 -24.979 10.251 1.00 76.88 338 GLN A C 1
ATOM 2750 O O . GLN A 1 338 ? 42.919 -25.388 9.196 1.00 76.88 338 GLN A O 1
ATOM 2755 N N . TYR A 1 339 ? 42.870 -23.924 10.878 1.00 74.94 339 TYR A N 1
ATOM 2756 C CA . TYR A 1 339 ? 41.620 -23.298 10.426 1.00 74.94 339 TYR A CA 1
ATOM 2757 C C . TYR A 1 339 ? 41.824 -21.999 9.653 1.00 74.94 339 TYR A C 1
ATOM 2759 O O . TYR A 1 339 ? 40.914 -21.563 8.950 1.00 74.94 339 TYR A O 1
ATOM 2767 N N . VAL A 1 340 ? 42.994 -21.370 9.777 1.00 77.50 340 VAL A N 1
ATOM 2768 C CA . VAL A 1 340 ? 43.322 -20.154 9.029 1.00 77.50 340 VAL A CA 1
ATOM 2769 C C . VAL A 1 340 ? 44.334 -20.490 7.950 1.00 77.50 340 VAL A C 1
ATOM 2771 O O . VAL A 1 340 ? 43.998 -20.392 6.774 1.00 77.50 340 VAL A O 1
ATOM 2774 N N . ASN A 1 341 ? 45.537 -20.934 8.317 1.00 78.88 341 ASN A N 1
ATOM 2775 C CA . ASN A 1 341 ? 46.613 -21.101 7.336 1.00 78.88 341 ASN A CA 1
ATOM 2776 C C . ASN A 1 341 ? 46.293 -22.196 6.310 1.00 78.88 341 ASN A C 1
ATOM 2778 O O . ASN A 1 341 ? 46.353 -21.923 5.115 1.00 78.88 341 ASN A O 1
ATOM 2782 N N . ASP A 1 342 ? 45.863 -23.383 6.746 1.00 77.81 342 ASP A N 1
ATOM 2783 C CA . ASP A 1 342 ? 45.533 -24.478 5.823 1.00 77.81 342 ASP A CA 1
ATOM 2784 C C . ASP A 1 342 ? 44.341 -24.125 4.921 1.00 77.81 342 ASP A C 1
ATOM 2786 O O . ASP A 1 342 ? 44.317 -24.485 3.744 1.00 77.81 342 ASP A O 1
ATOM 2790 N N . VAL A 1 343 ? 43.351 -23.386 5.434 1.00 76.94 343 VAL A N 1
ATOM 2791 C CA . VAL A 1 343 ? 42.228 -22.902 4.618 1.00 76.94 343 VAL A CA 1
ATOM 2792 C C . VAL A 1 343 ? 42.732 -21.925 3.564 1.00 76.94 343 VAL A C 1
ATOM 2794 O O . VAL A 1 343 ? 42.392 -22.098 2.397 1.00 76.94 343 VAL A O 1
ATOM 2797 N N . TYR A 1 344 ? 43.560 -20.949 3.950 1.00 72.31 344 TYR A N 1
ATOM 2798 C CA . TYR A 1 344 ? 44.155 -19.975 3.033 1.00 72.31 344 TYR A CA 1
ATOM 2799 C C . TYR A 1 344 ? 45.001 -20.644 1.946 1.00 72.31 344 TYR A C 1
ATOM 2801 O O . TYR A 1 344 ? 44.835 -20.302 0.779 1.00 72.31 344 TYR A O 1
ATOM 2809 N N . GLU A 1 345 ? 45.845 -21.613 2.297 1.00 78.31 345 GLU A N 1
ATOM 2810 C CA . GLU A 1 345 ? 46.658 -22.367 1.334 1.00 78.31 345 GLU A CA 1
ATOM 2811 C C . GLU A 1 345 ? 45.786 -23.184 0.367 1.00 78.31 345 GLU A C 1
ATOM 2813 O O . GLU A 1 345 ? 46.009 -23.164 -0.843 1.00 78.31 345 GLU A O 1
ATOM 2818 N N . ASN A 1 346 ? 44.726 -23.835 0.861 1.00 77.25 346 ASN A N 1
ATOM 2819 C CA . ASN A 1 346 ? 43.824 -24.626 0.016 1.00 77.25 346 ASN A CA 1
ATOM 2820 C C . ASN A 1 346 ? 43.000 -23.773 -0.962 1.00 77.25 346 ASN A C 1
ATOM 2822 O O . ASN A 1 346 ? 42.676 -24.231 -2.058 1.00 77.25 346 ASN A O 1
ATOM 2826 N N . ILE A 1 347 ? 42.649 -22.540 -0.588 1.00 71.38 347 ILE A N 1
ATOM 2827 C CA . ILE A 1 347 ? 41.888 -21.629 -1.456 1.00 71.38 347 ILE A CA 1
ATOM 2828 C C . ILE A 1 347 ? 42.783 -20.701 -2.287 1.00 71.38 347 ILE A C 1
ATOM 2830 O O . ILE A 1 347 ? 42.280 -20.079 -3.221 1.00 71.38 347 ILE A O 1
ATOM 2834 N N . ALA A 1 348 ? 44.085 -20.604 -1.989 1.00 68.56 348 ALA A N 1
ATOM 2835 C CA . ALA A 1 348 ? 45.014 -19.660 -2.617 1.00 68.56 348 ALA A CA 1
ATOM 2836 C C . ALA A 1 348 ? 45.024 -19.766 -4.149 1.00 68.56 348 ALA A C 1
ATOM 2838 O O . ALA A 1 348 ? 44.905 -18.749 -4.832 1.00 68.56 348 ALA A O 1
ATOM 2839 N N . ALA A 1 349 ? 45.050 -20.987 -4.692 1.00 64.50 349 ALA A N 1
ATOM 2840 C CA . ALA A 1 349 ? 45.027 -21.218 -6.138 1.00 64.50 349 ALA A CA 1
ATOM 2841 C C . ALA A 1 349 ? 43.745 -20.688 -6.818 1.00 64.50 349 ALA A C 1
ATOM 2843 O O . ALA A 1 349 ? 43.775 -20.290 -7.979 1.00 64.50 349 ALA A O 1
ATOM 2844 N N . HIS A 1 350 ? 42.622 -20.617 -6.091 1.00 62.50 350 HIS A N 1
ATOM 2845 C CA . HIS A 1 350 ? 41.360 -20.053 -6.587 1.00 62.50 350 HIS A CA 1
ATOM 2846 C C . HIS A 1 350 ? 41.411 -18.516 -6.714 1.00 62.50 350 HIS A C 1
ATOM 2848 O O . HIS A 1 350 ? 40.658 -17.912 -7.483 1.00 62.50 350 HIS A O 1
ATOM 2854 N N . PHE A 1 351 ? 42.309 -17.861 -5.970 1.00 57.00 351 PHE A N 1
ATOM 2855 C CA . PHE A 1 351 ? 42.504 -16.410 -6.013 1.00 57.00 351 PHE A CA 1
ATOM 2856 C C . PHE A 1 351 ? 43.516 -15.956 -7.072 1.00 57.00 351 PHE A C 1
ATOM 2858 O O . PHE A 1 351 ? 43.512 -14.776 -7.439 1.00 57.00 351 PHE A O 1
ATOM 2865 N N . ASP A 1 352 ? 44.333 -16.864 -7.608 1.00 57.09 352 ASP A N 1
ATOM 2866 C CA . ASP A 1 352 ? 45.275 -16.542 -8.684 1.00 57.09 352 ASP A CA 1
ATOM 2867 C C . ASP A 1 352 ? 44.564 -16.282 -10.025 1.00 57.09 352 ASP A C 1
ATOM 2869 O O . ASP A 1 352 ? 44.999 -15.425 -10.795 1.00 57.09 352 ASP A O 1
ATOM 2873 N N . GLU A 1 353 ? 43.406 -16.902 -10.273 1.00 52.94 353 GLU A N 1
ATOM 2874 C CA . GLU A 1 353 ? 42.611 -16.670 -11.492 1.00 52.94 353 GLU A CA 1
ATOM 2875 C C . GLU A 1 353 ? 41.748 -15.392 -11.440 1.00 52.94 353 GLU A C 1
ATOM 2877 O O . GLU A 1 353 ? 41.318 -14.881 -12.475 1.00 52.94 353 GLU A O 1
ATOM 2882 N N . THR A 1 354 ? 41.510 -14.820 -10.252 1.00 52.09 354 THR A N 1
ATOM 2883 C CA . THR A 1 354 ? 40.621 -13.652 -10.065 1.00 52.09 354 THR A CA 1
ATOM 2884 C C . THR A 1 354 ? 41.357 -12.319 -9.883 1.00 52.09 354 THR A C 1
ATOM 2886 O O . THR A 1 354 ? 40.729 -11.257 -9.825 1.00 52.09 354 THR A O 1
ATOM 2889 N N . ARG A 1 355 ? 42.697 -12.317 -9.874 1.00 48.34 355 ARG A N 1
ATOM 2890 C CA . ARG A 1 355 ? 43.526 -11.104 -9.759 1.00 48.34 355 ARG A CA 1
ATOM 2891 C C . ARG A 1 355 ? 43.836 -10.458 -11.117 1.00 48.34 355 ARG A C 1
ATOM 2893 O O . ARG A 1 355 ? 44.986 -10.348 -11.527 1.00 48.34 355 ARG A O 1
ATOM 2900 N N . ILE A 1 356 ? 42.826 -9.885 -11.773 1.00 52.94 356 ILE A N 1
ATOM 2901 C CA . ILE A 1 356 ? 43.050 -8.876 -12.829 1.00 52.94 356 ILE A CA 1
ATOM 2902 C C . ILE A 1 356 ? 42.848 -7.474 -12.240 1.00 52.94 356 ILE A C 1
ATOM 2904 O O . ILE A 1 356 ? 41.850 -6.817 -12.502 1.00 52.94 356 ILE A O 1
ATOM 2908 N N . SER A 1 357 ? 43.800 -7.032 -11.410 1.00 51.34 357 SER A N 1
ATOM 2909 C CA . SER A 1 357 ? 44.269 -5.635 -11.297 1.00 51.34 357 SER A CA 1
ATOM 2910 C C . SER A 1 357 ? 45.174 -5.491 -10.070 1.00 51.34 357 SER A C 1
ATOM 2912 O O . SER A 1 357 ? 44.715 -5.630 -8.935 1.00 51.34 357 SER A O 1
ATOM 2914 N N . GLY A 1 358 ? 46.457 -5.193 -10.280 1.00 49.59 358 GLY A N 1
ATOM 2915 C CA . GLY A 1 358 ? 47.373 -4.841 -9.195 1.00 49.59 358 GLY A CA 1
ATOM 2916 C C . GLY A 1 358 ? 46.967 -3.522 -8.532 1.00 49.59 358 GLY A C 1
ATOM 2917 O O . GLY A 1 358 ? 46.681 -2.540 -9.215 1.00 49.59 358 GLY A O 1
ATOM 2918 N N . TRP A 1 359 ? 46.952 -3.501 -7.199 1.00 40.16 359 TRP A N 1
ATOM 2919 C CA . TRP A 1 359 ? 46.719 -2.299 -6.399 1.00 40.16 359 TRP A CA 1
ATOM 2920 C C . TRP A 1 359 ? 47.826 -1.266 -6.657 1.00 40.16 359 TRP A C 1
ATOM 2922 O O . TRP A 1 359 ? 48.995 -1.497 -6.355 1.00 40.16 359 TRP A O 1
ATOM 2932 N N . THR A 1 360 ? 47.464 -0.100 -7.192 1.00 52.19 360 THR A N 1
ATOM 2933 C CA . THR A 1 360 ? 48.405 0.962 -7.590 1.00 52.19 360 THR A CA 1
ATOM 2934 C C . THR A 1 360 ? 49.144 1.617 -6.417 1.00 52.19 360 THR A C 1
ATOM 2936 O O . THR A 1 360 ? 50.081 2.374 -6.645 1.00 52.19 360 THR A O 1
ATOM 2939 N N . ALA A 1 361 ? 48.745 1.336 -5.173 1.00 49.88 361 ALA A N 1
ATOM 2940 C CA . ALA A 1 361 ? 49.318 1.945 -3.971 1.00 49.88 361 ALA A CA 1
ATOM 2941 C C . ALA A 1 361 ? 50.553 1.214 -3.411 1.00 49.88 361 ALA A C 1
ATOM 2943 O O . ALA A 1 361 ? 51.148 1.690 -2.450 1.00 49.88 361 ALA A O 1
ATOM 2944 N N . VAL A 1 362 ? 50.965 0.086 -4.001 1.00 54.25 362 VAL A N 1
ATOM 2945 C CA . VAL A 1 362 ? 52.202 -0.611 -3.615 1.00 54.25 362 VAL A CA 1
ATOM 2946 C C . VAL A 1 362 ? 52.998 -0.962 -4.870 1.00 54.25 362 VAL A C 1
ATOM 2948 O O . VAL A 1 362 ? 53.086 -2.114 -5.283 1.00 54.25 362 VAL A O 1
ATOM 2951 N N . LYS A 1 363 ? 53.577 0.055 -5.510 1.00 40.00 363 LYS A N 1
ATOM 2952 C CA . LYS A 1 363 ? 54.760 -0.137 -6.355 1.00 40.00 363 LYS A CA 1
ATOM 2953 C C . LYS A 1 363 ? 55.968 0.345 -5.559 1.00 40.00 363 LYS A C 1
ATOM 2955 O O . LYS A 1 363 ? 55.979 1.496 -5.130 1.00 40.00 363 LYS A O 1
ATOM 2960 N N . LYS A 1 364 ? 56.913 -0.567 -5.319 1.00 43.97 364 LYS A N 1
ATOM 2961 C CA . LYS A 1 364 ? 58.278 -0.215 -4.913 1.00 43.97 364 LYS A CA 1
ATOM 2962 C C . LYS A 1 364 ? 58.968 0.556 -6.027 1.00 43.97 364 LYS A C 1
ATOM 2964 O O . LYS A 1 364 ? 58.703 0.214 -7.204 1.00 43.97 364 LYS A O 1
#

Secondary structure (DSSP, 8-state):
-----TTPPPPHHHHHHHHHHHHHHHHHH-TT-PPPSS--S-EEEET-SGGGT--HHHHHHHHTTT-TT-EEEE-SSSSSEEEEE-TT--PPPP---TTEEEETT-S-HHHHHHHHHHHHT----EEETTEEEEEESEEEETTTTEEEEE-SPPPHHHHHHHHHHHHTTS-SS---EEEEEEE-TT--EEEEPPPTTTBPSPEEEEEESS-EEEEEEESS-TT-EEEEEE-TT-EEEE-HHHHHTEEEEE-S-SEEE-TTT--EEE---EEEEEEEPBP-S----S-TTT-SGGGTT------SSPP--S-GGG-TT-TTTTTSPPSSHHHHHHHHIIIIIHHHHHHHHHHHTT--S--TT---

Sequence (364 aa):
MKERHLGCKLEPSKILRKTHKSWEQLRRHDPDVEISEDPTENLFVSNSSVLCGVSLEELEEIFYPFDEKATFTVFPNKRQIVLILPTGAVVEDQLVPKDLVLVENYITEEEEKDLLDLIFQQEDAKPLKHRAVIHYGYEFDYSRNAAVKPTKPIPPLINQLIDKLVADSHVTYTPDQVTINVYEPGQGIPSHYDTHSAFEDPIVCVSLCSDIVMEFKDGANSARIASVLLKRRSLCLLQGEARYRWKHGIVNRKHDIHPITHRVVPRQLRVSVTLRKIRKEPCQCPFKEFCDWDREVTLRKIRNEPCQCPFKEFCDWDREGEMSVPSDNKSALRIEGQYVNDVYENIAAHFDETRISGWTAVKK

InterPro domains:
  IPR005123 Oxoglutarate/iron-dependent dioxygenase domain [PS51471] (174-279)
  IPR027450 Alpha-ketoglutarate-dependent dioxygenase AlkB-like [PF13532] (136-276)
  IPR032857 Alpha-ketoglutarate-dependent dioxygenase alkB homologue 4 [PTHR12463] (89-300)
  IPR037151 Alpha-ketoglutarate-dependent dioxygenase AlkB-like superfamily [G3DSA:2.60.120.590] (89-283)

Organism: Cylicostephanus goldi (NCBI:txid71465)

Radius of gyration: 28.09 Å; chains: 1; bounding box: 82×55×67 Å

Foldseek 3Di:
DPDDDPPPDDDPVVVVVVVVVQVVLCCVFPVVDDDDPDDDQKDKDACQAVVSVHFPVNVCVVCCVPPVQWDWDDDPLGDRIIMTHGPPDDDPDQDDWPPKDKDPLLDPPVLLVVVVVVVVVDPQFDDDPFWTKDKALFDQDPVVLATDHGDHHDDPSVVVVQVSCVVVVVDPDRFRMKMKIKGAQQGKFDFAANALQWFDPKKKKFKADAKAWKWKAFQVHRSDIRTDIHGHRMMIIQGARSRQGITIMGHRHQWDQDSPVRGIGGDHIMMMMMTTHTDPDQRPHPNLVRHPSCVVVPPVVPPPDADPDPCLVPDPRCCVHPVDDDPDPVSVVVCCCPPPVVVCVVCVVVVVVVPPDDDPPDDD